Protein AF-A0A3M6UFE5-F1 (afdb_monomer_lite)

Structure (mmCIF, N/CA/C/O backbone):
data_AF-A0A3M6UFE5-F1
#
_entry.id   AF-A0A3M6UFE5-F1
#
loop_
_atom_site.group_PDB
_atom_site.id
_atom_site.type_symbol
_atom_site.label_atom_id
_atom_site.label_alt_id
_atom_site.label_comp_id
_atom_site.label_asym_id
_atom_site.label_entity_id
_atom_site.label_seq_id
_atom_site.pdbx_PDB_ins_code
_atom_site.Cartn_x
_atom_site.Cartn_y
_atom_site.Cartn_z
_atom_site.occupancy
_atom_site.B_iso_or_equiv
_atom_site.auth_seq_id
_atom_site.auth_comp_id
_atom_site.auth_asym_id
_atom_site.auth_atom_id
_atom_site.pdbx_PDB_model_num
ATOM 1 N N . MET A 1 1 ? -16.308 26.894 19.617 1.00 29.33 1 MET A N 1
ATOM 2 C CA . MET A 1 1 ? -16.336 26.786 18.143 1.00 29.33 1 MET A CA 1
ATOM 3 C C . MET A 1 1 ? -14.990 26.238 17.694 1.00 29.33 1 MET A C 1
ATOM 5 O O . MET A 1 1 ? -14.030 26.993 17.640 1.00 29.33 1 MET A O 1
ATOM 9 N N . ALA A 1 2 ? -14.879 24.921 17.517 1.00 31.50 2 ALA A N 1
ATOM 10 C CA . ALA A 1 2 ? -13.627 24.284 17.111 1.00 31.50 2 ALA A CA 1
ATOM 11 C C . ALA A 1 2 ? -13.490 24.362 15.585 1.00 31.50 2 ALA A C 1
ATOM 13 O O . ALA A 1 2 ? -14.438 24.054 14.865 1.00 31.50 2 ALA A O 1
ATOM 14 N N . LEU A 1 3 ? -12.331 24.819 15.106 1.00 33.12 3 LEU A N 1
ATOM 15 C CA . LEU A 1 3 ? -12.013 24.909 13.685 1.00 33.12 3 LEU A CA 1
ATOM 16 C C . LEU A 1 3 ? -12.130 23.524 13.022 1.00 33.12 3 LEU A C 1
ATOM 18 O O . LEU A 1 3 ? -11.252 22.681 13.194 1.00 33.12 3 LEU A O 1
ATOM 22 N N . HIS A 1 4 ? -13.161 23.323 12.198 1.00 36.44 4 HIS A N 1
ATOM 23 C CA . HIS A 1 4 ? -13.148 22.323 11.129 1.00 36.44 4 HIS A CA 1
ATOM 24 C C . HIS A 1 4 ? -12.121 22.766 10.080 1.00 36.44 4 HIS A C 1
ATOM 26 O O . HIS A 1 4 ? -12.444 23.420 9.088 1.00 36.44 4 HIS A O 1
ATOM 32 N N . ARG A 1 5 ? -10.843 22.467 10.318 1.00 41.50 5 ARG A N 1
ATOM 33 C CA . ARG A 1 5 ? -9.822 22.588 9.280 1.00 41.50 5 ARG A CA 1
ATOM 34 C C . ARG A 1 5 ? -10.001 21.381 8.365 1.00 41.50 5 ARG A C 1
ATOM 36 O O . ARG A 1 5 ? -9.612 20.278 8.736 1.00 41.50 5 ARG A O 1
ATOM 43 N N . LYS A 1 6 ? -10.625 21.582 7.198 1.00 44.38 6 LYS A N 1
ATOM 44 C CA . LYS A 1 6 ? -10.612 20.580 6.125 1.00 44.38 6 LYS A CA 1
ATOM 45 C C . LYS A 1 6 ? -9.158 20.184 5.882 1.00 44.38 6 LYS A C 1
ATOM 47 O O . LYS A 1 6 ? -8.329 21.040 5.573 1.00 44.38 6 LYS A O 1
ATOM 52 N N . LEU A 1 7 ? -8.843 18.908 6.078 1.00 50.19 7 LEU A N 1
ATOM 53 C CA . LEU A 1 7 ? -7.559 18.351 5.680 1.00 50.19 7 LEU A CA 1
ATOM 54 C C . LEU A 1 7 ? -7.569 18.350 4.144 1.00 50.19 7 LEU A C 1
ATOM 56 O O . LEU A 1 7 ? -8.340 17.616 3.539 1.00 50.19 7 LEU A O 1
ATOM 60 N N . SER A 1 8 ? -6.786 19.213 3.501 1.00 43.03 8 SER A N 1
ATOM 61 C CA . SER A 1 8 ? -6.679 19.270 2.036 1.00 43.03 8 SER A CA 1
ATOM 62 C C . SER A 1 8 ? -5.212 19.230 1.619 1.00 43.03 8 SER A C 1
ATOM 64 O O . SER A 1 8 ? -4.418 20.017 2.132 1.00 43.03 8 SER A O 1
ATOM 66 N N . GLY A 1 9 ? -4.859 18.329 0.700 1.00 59.47 9 GLY A N 1
ATOM 67 C CA . GLY A 1 9 ? -3.501 18.159 0.171 1.00 59.47 9 GLY A CA 1
ATOM 68 C C . GLY A 1 9 ? -3.245 16.739 -0.347 1.00 59.47 9 GLY A C 1
ATOM 69 O O . GLY A 1 9 ? -4.060 15.848 -0.111 1.00 59.47 9 GLY A O 1
ATOM 70 N N . SER A 1 10 ? -2.096 16.531 -1.008 1.00 69.50 10 SER A N 1
ATOM 71 C CA . SER A 1 10 ? -1.682 15.233 -1.584 1.00 69.50 10 SER A CA 1
ATOM 72 C C . SER A 1 10 ? -1.840 14.050 -0.610 1.00 69.50 10 SER A C 1
ATOM 74 O O . SER A 1 10 ? -2.534 13.096 -0.962 1.00 69.50 10 SER A O 1
ATOM 76 N N . PRO A 1 11 ? -1.366 14.120 0.656 1.00 79.19 11 PRO A N 1
ATOM 77 C CA . PRO A 1 11 ? -1.452 12.971 1.563 1.00 79.19 11 PRO A CA 1
ATOM 78 C C . PRO A 1 11 ? -2.891 12.567 1.910 1.00 79.19 11 PRO A C 1
ATOM 80 O O . PRO A 1 11 ? -3.183 11.396 2.131 1.00 79.19 11 PRO A O 1
ATOM 83 N N . VAL A 1 12 ? -3.816 13.531 1.951 1.00 85.19 12 VAL A N 1
ATOM 84 C CA . VAL A 1 12 ? -5.228 13.271 2.270 1.00 85.19 12 VAL A CA 1
ATOM 85 C C . VAL A 1 12 ? -5.889 12.487 1.141 1.00 85.19 12 VAL A C 1
ATOM 87 O O . VAL A 1 12 ? -6.659 11.567 1.407 1.00 85.19 12 VAL A O 1
ATOM 90 N N . GLU A 1 13 ? -5.585 12.823 -0.114 1.00 87.19 13 GLU A N 1
ATOM 91 C CA . GLU A 1 13 ? -6.095 12.083 -1.271 1.00 87.19 13 GLU A CA 1
ATOM 92 C C . GLU A 1 13 ? -5.551 10.654 -1.307 1.00 87.19 13 GLU A C 1
ATOM 94 O O . GLU A 1 13 ? -6.325 9.724 -1.534 1.00 87.19 13 GLU A O 1
ATOM 99 N N . VAL A 1 14 ? -4.268 10.470 -0.978 1.00 90.12 14 VAL A N 1
ATOM 100 C CA . VAL A 1 14 ? -3.640 9.146 -0.856 1.00 90.12 14 VAL A CA 1
ATOM 101 C C . VAL A 1 14 ? -4.346 8.305 0.209 1.00 90.12 14 VAL A C 1
ATOM 103 O O . VAL A 1 14 ? -4.776 7.185 -0.074 1.00 90.12 14 VAL A O 1
ATOM 106 N N . TYR A 1 15 ? -4.550 8.845 1.416 1.00 91.88 15 TYR A N 1
ATOM 107 C CA . TYR A 1 15 ? -5.259 8.127 2.478 1.00 91.88 15 TYR A CA 1
ATOM 108 C C . TYR A 1 15 ? -6.712 7.823 2.108 1.00 91.88 15 TYR A C 1
ATOM 110 O O . TYR A 1 15 ? -7.182 6.717 2.365 1.00 91.88 15 TYR A O 1
ATOM 118 N N . LYS A 1 16 ? -7.428 8.753 1.463 1.00 93.25 16 LYS A N 1
ATOM 119 C CA . LYS A 1 16 ? -8.794 8.496 0.978 1.00 93.25 16 LYS A CA 1
ATOM 120 C C . LYS A 1 16 ? -8.827 7.382 -0.062 1.00 93.25 16 LYS A C 1
ATOM 122 O O . LYS A 1 16 ? -9.705 6.523 0.006 1.00 93.25 16 LYS A O 1
ATOM 127 N N . ALA A 1 17 ? -7.907 7.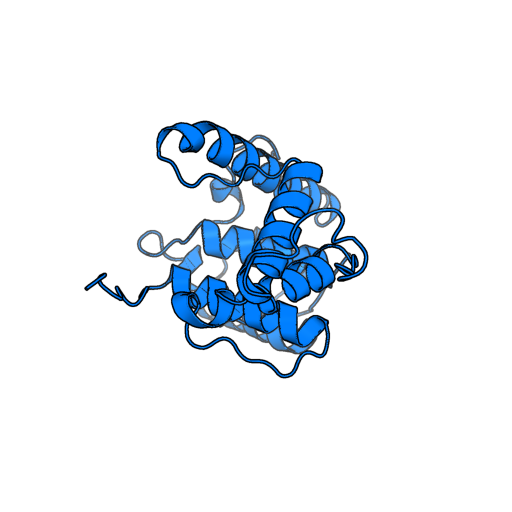394 -1.024 1.00 93.19 17 ALA A N 1
ATOM 128 C CA . ALA A 1 17 ? -7.812 6.357 -2.047 1.00 93.19 17 ALA A CA 1
ATOM 129 C C . ALA A 1 17 ? -7.527 4.988 -1.415 1.00 93.19 17 ALA A C 1
ATOM 131 O O . ALA A 1 17 ? -8.220 4.017 -1.715 1.00 93.19 17 ALA A O 1
ATOM 132 N N . TRP A 1 18 ? -6.587 4.935 -0.470 1.00 94.88 18 TRP A N 1
ATOM 133 C CA . TRP A 1 18 ? -6.257 3.723 0.275 1.00 94.88 18 TRP A CA 1
ATOM 134 C C . TRP A 1 18 ? -7.430 3.187 1.107 1.00 94.88 18 TRP A C 1
ATOM 136 O O . TRP A 1 18 ? -7.758 2.003 1.012 1.00 94.88 18 TRP A O 1
ATOM 146 N N . VAL A 1 19 ? -8.101 4.041 1.889 1.00 95.00 19 VAL A N 1
ATOM 147 C CA . VAL A 1 19 ? -9.254 3.631 2.707 1.00 95.00 19 VAL A CA 1
ATOM 148 C C . VAL A 1 19 ? -10.375 3.088 1.825 1.00 95.00 19 VAL A C 1
ATOM 150 O O . VAL A 1 19 ? -10.895 2.010 2.101 1.00 95.00 19 VAL A O 1
ATOM 153 N N . ASN A 1 20 ? -10.705 3.780 0.732 1.00 95.06 20 ASN A N 1
ATOM 154 C CA . ASN A 1 20 ? -11.736 3.323 -0.200 1.00 95.06 20 ASN A CA 1
ATOM 155 C C . ASN A 1 20 ? -11.361 1.999 -0.888 1.00 95.06 20 ASN A C 1
ATOM 157 O O . ASN A 1 20 ? -12.224 1.142 -1.047 1.00 95.06 20 ASN A O 1
ATOM 161 N N . CYS A 1 21 ? -10.084 1.792 -1.228 1.00 93.06 21 CYS A N 1
ATOM 162 C CA . CYS A 1 21 ? -9.594 0.500 -1.719 1.00 93.06 21 CYS A CA 1
ATOM 163 C C . CYS A 1 21 ? -9.821 -0.617 -0.688 1.00 93.06 21 CYS A C 1
ATOM 165 O O . CYS A 1 21 ? -10.308 -1.690 -1.029 1.00 93.06 21 CYS A O 1
ATOM 167 N N . CYS A 1 22 ? -9.535 -0.359 0.590 1.00 93.12 22 CYS A N 1
ATOM 168 C CA . CYS A 1 22 ? -9.726 -1.349 1.651 1.00 93.12 22 CYS A CA 1
ATOM 169 C C . CYS A 1 22 ? -11.201 -1.672 1.922 1.00 93.12 22 CYS A C 1
ATOM 171 O O . CYS A 1 22 ? -11.505 -2.814 2.261 1.00 93.12 22 CYS A O 1
ATOM 173 N N . LEU A 1 23 ? -12.096 -0.686 1.793 1.00 93.19 23 LEU A N 1
ATOM 174 C CA . LEU A 1 23 ? -13.544 -0.881 1.914 1.00 93.19 23 LEU A CA 1
ATOM 175 C C . LEU A 1 23 ? -14.091 -1.734 0.765 1.00 93.19 23 LEU A C 1
ATOM 177 O O . LEU A 1 23 ? -14.847 -2.672 1.016 1.00 93.19 23 LEU A O 1
ATOM 181 N N . ALA A 1 24 ? -13.636 -1.477 -0.465 1.00 91.38 24 ALA A N 1
ATOM 182 C CA . ALA A 1 24 ? -13.986 -2.297 -1.621 1.00 91.38 24 ALA A CA 1
ATOM 183 C C . ALA A 1 24 ? -13.563 -3.766 -1.430 1.00 91.38 24 ALA A C 1
ATOM 185 O O . ALA A 1 24 ? -14.351 -4.665 -1.713 1.00 91.38 24 ALA A O 1
ATOM 186 N N . ASP A 1 25 ? -12.374 -4.014 -0.863 1.00 88.00 25 ASP A N 1
ATOM 187 C CA . ASP A 1 25 ? -11.862 -5.371 -0.601 1.00 88.00 25 ASP A CA 1
ATOM 188 C C . ASP A 1 25 ? -12.750 -6.187 0.356 1.00 88.00 25 ASP A C 1
ATOM 190 O O . ASP A 1 25 ? -12.812 -7.410 0.252 1.00 88.00 25 ASP A O 1
ATOM 194 N N . VAL A 1 26 ? -13.450 -5.531 1.288 1.00 88.88 26 VAL A N 1
ATOM 195 C CA . VAL A 1 26 ? -14.378 -6.197 2.223 1.00 88.88 26 VAL A CA 1
ATOM 196 C C . VAL A 1 26 ? -15.837 -6.147 1.757 1.00 88.88 26 VAL A C 1
ATOM 198 O O . VAL A 1 26 ? -16.729 -6.533 2.514 1.00 88.88 26 VAL A O 1
ATOM 201 N N . GLY A 1 27 ? -16.089 -5.688 0.525 1.00 86.88 27 GLY A N 1
ATOM 202 C CA . GLY A 1 27 ? -17.429 -5.561 -0.051 1.00 86.88 27 GLY A CA 1
ATOM 203 C C . GLY A 1 27 ? -18.289 -4.481 0.612 1.00 86.88 27 GLY A C 1
ATOM 204 O O . GLY A 1 27 ? -19.517 -4.559 0.567 1.00 86.88 27 GLY A O 1
ATOM 205 N N . ASP A 1 28 ? -17.669 -3.496 1.264 1.00 88.06 28 ASP A N 1
ATOM 206 C CA . ASP A 1 28 ? -18.381 -2.389 1.893 1.00 88.06 28 ASP A CA 1
ATOM 207 C C . ASP A 1 28 ? -18.645 -1.278 0.869 1.00 88.06 28 ASP A C 1
ATOM 209 O O . ASP A 1 28 ? -17.723 -0.718 0.278 1.00 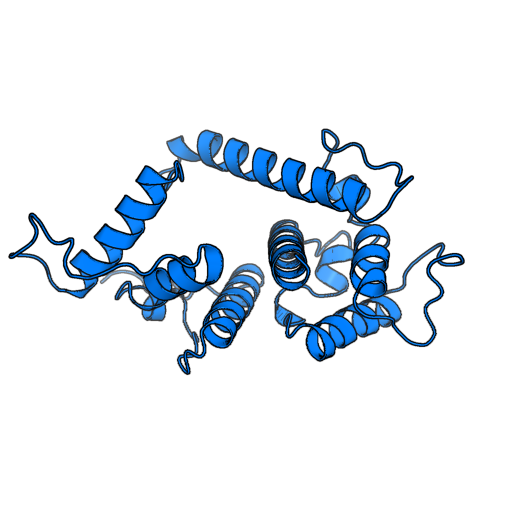88.06 28 ASP A O 1
ATOM 213 N N . ASN A 1 29 ? -19.920 -0.941 0.671 1.00 88.31 29 ASN A N 1
ATOM 214 C CA . ASN A 1 29 ? -20.352 0.063 -0.306 1.00 88.31 29 ASN A CA 1
ATOM 215 C C . ASN A 1 29 ? -20.161 1.510 0.173 1.00 88.31 29 ASN A C 1
ATOM 217 O O . ASN A 1 29 ? -20.508 2.453 -0.545 1.00 88.31 29 ASN A O 1
ATOM 221 N N . ARG A 1 30 ? -19.662 1.719 1.397 1.00 90.56 30 ARG A N 1
ATOM 222 C CA . ARG A 1 30 ? -19.348 3.058 1.891 1.00 90.56 30 ARG A CA 1
ATOM 223 C C . ARG A 1 30 ? -18.178 3.650 1.129 1.00 90.56 30 ARG A C 1
ATOM 225 O O . ARG A 1 30 ? -17.215 2.977 0.778 1.00 90.56 30 ARG A O 1
ATOM 232 N N . ARG A 1 31 ? -18.252 4.962 0.935 1.00 91.00 31 ARG A N 1
ATOM 233 C CA . ARG A 1 31 ? -17.201 5.740 0.296 1.00 91.00 31 ARG A CA 1
ATOM 234 C C . ARG A 1 31 ? -16.828 6.905 1.187 1.00 91.00 31 ARG A C 1
ATOM 236 O O . ARG A 1 31 ? -17.669 7.744 1.490 1.00 91.00 31 ARG A O 1
ATOM 243 N N . VAL A 1 32 ? -15.556 6.965 1.551 1.00 92.81 32 VAL A N 1
ATOM 244 C CA . VAL A 1 32 ? -14.982 8.091 2.276 1.00 92.81 32 VAL A CA 1
ATOM 245 C C . VAL A 1 32 ? -14.782 9.253 1.320 1.00 92.81 32 VAL A C 1
ATOM 247 O O . VAL A 1 32 ? -14.119 9.123 0.282 1.00 92.81 32 VAL A O 1
ATOM 250 N N . THR A 1 33 ? -15.338 10.396 1.698 1.00 91.00 33 THR A N 1
ATOM 251 C CA . THR A 1 33 ? -15.196 11.675 1.000 1.00 91.00 33 THR A CA 1
ATOM 252 C C . THR A 1 33 ? -14.486 12.712 1.867 1.00 91.00 33 THR A C 1
ATOM 254 O O . THR A 1 33 ? -13.685 13.486 1.334 1.00 91.00 33 THR A O 1
ATOM 257 N N . ASP A 1 34 ? -14.680 12.658 3.188 1.00 90.56 34 ASP A N 1
ATOM 258 C CA . ASP A 1 34 ? -14.003 13.489 4.180 1.00 90.56 34 ASP A CA 1
ATOM 259 C C . ASP A 1 34 ? -13.501 12.618 5.341 1.00 90.56 34 ASP A C 1
ATOM 261 O O . ASP A 1 34 ? -14.263 12.201 6.209 1.00 90.56 34 ASP A O 1
ATOM 265 N N . LEU A 1 35 ? -12.187 12.367 5.384 1.00 88.81 35 LEU A N 1
ATOM 266 C CA . LEU A 1 35 ? -11.563 11.559 6.440 1.00 88.81 35 LEU A CA 1
ATOM 267 C C . LEU A 1 35 ? -11.839 12.102 7.848 1.00 88.81 35 LEU A C 1
ATOM 269 O O . LEU A 1 35 ? -11.908 11.317 8.792 1.00 88.81 35 LEU A O 1
ATOM 273 N N . ALA A 1 36 ? -11.964 13.423 8.008 1.00 87.25 36 ALA A N 1
ATOM 274 C CA . ALA A 1 36 ? -12.147 14.024 9.323 1.00 87.25 36 ALA A CA 1
ATOM 275 C C . ALA A 1 36 ? -13.544 13.752 9.888 1.00 87.25 36 ALA A C 1
ATOM 277 O O . ALA A 1 36 ? -13.691 13.690 11.107 1.00 87.25 36 ALA A O 1
ATOM 278 N N . ASP A 1 37 ? -14.546 13.587 9.026 1.00 89.56 37 ASP A N 1
ATOM 279 C CA . ASP A 1 37 ? -15.926 13.340 9.433 1.00 89.56 37 ASP A CA 1
ATOM 280 C C . ASP A 1 37 ? -16.283 11.851 9.365 1.00 89.56 37 ASP A C 1
ATOM 282 O O . ASP A 1 37 ? -16.804 11.308 10.341 1.00 89.56 37 ASP A O 1
ATOM 286 N N . ASP A 1 38 ? -15.908 11.167 8.284 1.00 92.19 38 ASP A N 1
ATOM 287 C CA . ASP A 1 38 ? -16.322 9.788 7.997 1.00 92.19 38 ASP A CA 1
ATOM 288 C C . ASP A 1 38 ? -15.696 8.748 8.952 1.00 92.19 38 ASP A C 1
ATOM 290 O O . ASP A 1 38 ? -16.205 7.638 9.087 1.00 92.19 38 ASP A O 1
ATOM 294 N N . LEU A 1 39 ? -14.594 9.081 9.639 1.00 90.88 39 LEU A N 1
ATOM 295 C CA . LEU A 1 39 ? -13.920 8.176 10.584 1.00 90.88 39 LEU A CA 1
ATOM 296 C C . LEU A 1 39 ? -14.412 8.308 12.037 1.00 90.88 39 LEU A C 1
ATOM 298 O O . LEU A 1 39 ? -14.059 7.474 12.875 1.00 90.88 39 LEU A O 1
ATOM 302 N N . LYS A 1 40 ? -15.200 9.343 12.363 1.00 89.25 40 LYS A N 1
ATOM 303 C CA . LYS A 1 40 ? -15.534 9.709 13.756 1.00 89.25 40 LYS A CA 1
ATOM 304 C C . LYS A 1 40 ? -16.357 8.665 14.500 1.00 89.25 40 LYS A C 1
ATOM 306 O O . LYS A 1 40 ? -16.262 8.578 15.722 1.00 89.25 40 LYS A O 1
ATOM 311 N N . ASP A 1 41 ? -17.181 7.905 13.788 1.00 86.12 41 ASP A N 1
ATOM 312 C CA . ASP A 1 41 ? -18.036 6.880 14.390 1.00 86.12 41 ASP A CA 1
ATOM 313 C C . ASP A 1 41 ? -17.304 5.552 14.659 1.00 86.12 41 ASP A C 1
ATOM 315 O O . ASP A 1 41 ? -17.853 4.666 15.313 1.00 86.12 41 ASP A O 1
ATOM 319 N N . GLY A 1 42 ? -16.060 5.420 14.180 1.00 89.06 42 GLY A N 1
ATOM 320 C CA . GLY A 1 42 ? -15.218 4.236 14.337 1.00 89.06 42 GLY A CA 1
ATOM 321 C C . GLY A 1 42 ? -15.608 3.043 13.464 1.00 89.06 42 GLY A C 1
ATOM 322 O O . GLY A 1 42 ? -14.902 2.030 13.467 1.00 89.06 42 GLY A O 1
ATOM 323 N N . VAL A 1 43 ? -16.688 3.128 12.684 1.00 90.94 43 VAL A N 1
ATOM 324 C CA . VAL A 1 43 ? -17.170 1.984 11.907 1.00 90.94 43 VAL A CA 1
ATOM 325 C C . VAL A 1 43 ? -16.242 1.724 10.723 1.00 90.94 43 VAL A C 1
ATOM 327 O O . VAL A 1 43 ? -15.872 0.576 10.486 1.00 90.94 43 VAL A O 1
ATOM 330 N N . ILE A 1 44 ? -15.806 2.771 10.017 1.00 93.75 44 ILE A N 1
ATOM 331 C CA . ILE A 1 44 ? -14.827 2.632 8.926 1.00 93.75 44 ILE A CA 1
ATOM 332 C C . ILE A 1 44 ? -13.494 2.106 9.464 1.00 93.75 44 ILE A C 1
ATOM 334 O O . ILE A 1 44 ? -12.927 1.184 8.888 1.00 93.75 44 ILE A O 1
ATOM 338 N N . LEU A 1 45 ? -13.029 2.607 10.613 1.00 92.88 45 LEU A N 1
ATOM 339 C CA . LEU A 1 45 ? -11.806 2.110 11.255 1.00 92.88 45 LEU A CA 1
ATOM 340 C C . LEU A 1 45 ? -11.893 0.612 11.594 1.00 92.88 45 LEU A C 1
ATOM 342 O O . LEU A 1 45 ? -10.929 -0.128 11.401 1.00 92.88 45 LEU A O 1
ATOM 346 N N . SER A 1 46 ? -13.062 0.145 12.035 1.00 91.75 46 SER A N 1
ATOM 347 C CA . SER A 1 46 ? -13.298 -1.280 12.292 1.00 91.75 46 SER A CA 1
ATOM 348 C C . SER A 1 46 ? -13.237 -2.114 11.009 1.00 91.75 46 SER A C 1
ATOM 350 O O . SER A 1 46 ? -12.643 -3.193 11.003 1.00 91.75 46 SER A O 1
ATOM 352 N N . GLN A 1 47 ? -13.784 -1.601 9.901 1.00 92.44 47 GLN A N 1
ATOM 353 C CA . GLN A 1 47 ? -13.667 -2.258 8.595 1.00 92.44 47 GLN A CA 1
ATOM 354 C C . GLN A 1 47 ? -12.229 -2.279 8.079 1.00 92.44 47 GLN A C 1
ATOM 356 O O . GLN A 1 47 ? -11.816 -3.265 7.476 1.00 92.44 47 GLN A O 1
ATOM 361 N N . LEU A 1 48 ? -11.430 -1.247 8.360 1.00 92.94 48 LEU A N 1
ATOM 362 C CA . LEU A 1 48 ? -10.005 -1.251 8.031 1.00 92.94 48 LEU A CA 1
ATOM 363 C C . LEU A 1 48 ? -9.249 -2.339 8.802 1.00 92.94 48 LEU A C 1
ATOM 365 O O . LEU A 1 48 ? -8.423 -3.029 8.208 1.00 92.94 4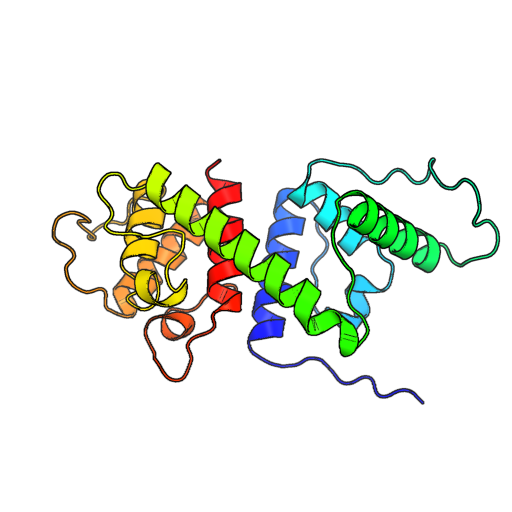8 LEU A O 1
ATOM 369 N N . ILE A 1 49 ? -9.556 -2.559 10.085 1.00 92.31 49 ILE A N 1
ATOM 370 C CA . ILE A 1 49 ? -8.981 -3.679 10.850 1.00 92.31 49 ILE A CA 1
ATOM 371 C C . ILE A 1 49 ? -9.362 -5.018 10.214 1.00 92.31 49 ILE A C 1
ATOM 373 O O . ILE A 1 49 ? -8.480 -5.849 9.983 1.00 92.31 49 ILE A O 1
ATOM 377 N N . LYS A 1 50 ? -10.636 -5.207 9.856 1.00 90.69 50 LYS A N 1
ATOM 378 C CA . LYS A 1 50 ? -11.095 -6.413 9.154 1.00 90.69 50 LYS A CA 1
ATOM 379 C C . LYS A 1 50 ? -10.362 -6.605 7.822 1.00 90.69 50 LYS A C 1
ATOM 381 O O . LYS A 1 50 ? -9.815 -7.674 7.581 1.00 90.69 50 LYS A O 1
ATOM 386 N N . SER A 1 51 ? -10.279 -5.563 6.998 1.00 89.94 51 SER A N 1
ATOM 387 C CA . SER A 1 51 ? -9.618 -5.578 5.682 1.00 89.94 51 SER A CA 1
ATOM 388 C C . SER A 1 51 ? -8.112 -5.859 5.762 1.00 89.94 51 SER A C 1
ATOM 390 O O . SER A 1 51 ? -7.532 -6.459 4.860 1.00 89.94 51 SER A O 1
ATOM 392 N N . THR A 1 52 ? -7.443 -5.417 6.829 1.00 88.94 52 THR A N 1
ATOM 393 C CA . THR A 1 52 ? -5.977 -5.535 6.962 1.00 88.94 52 THR A CA 1
ATOM 394 C C . THR A 1 52 ? -5.524 -6.738 7.779 1.00 88.94 52 THR A C 1
ATOM 396 O O . THR A 1 52 ? -4.378 -7.156 7.644 1.00 88.94 52 THR A O 1
ATOM 399 N N . THR A 1 53 ? -6.391 -7.305 8.621 1.00 88.62 53 THR A N 1
ATOM 400 C CA . THR A 1 53 ? -6.014 -8.397 9.536 1.00 88.62 53 THR A CA 1
ATOM 401 C C . THR A 1 53 ? -6.928 -9.617 9.466 1.00 88.62 53 THR A C 1
ATOM 403 O O . THR A 1 53 ? -6.632 -10.626 10.099 1.00 88.62 53 THR A O 1
ATOM 406 N N . GLY A 1 54 ? -8.054 -9.532 8.752 1.00 88.06 54 GLY A N 1
ATOM 407 C CA . GLY A 1 54 ? -9.112 -10.546 8.766 1.00 88.06 54 GLY A CA 1
ATOM 408 C C . GLY A 1 54 ? -9.908 -10.605 10.077 1.00 88.06 54 GLY A C 1
ATOM 409 O O . GLY A 1 54 ? -10.823 -11.414 10.19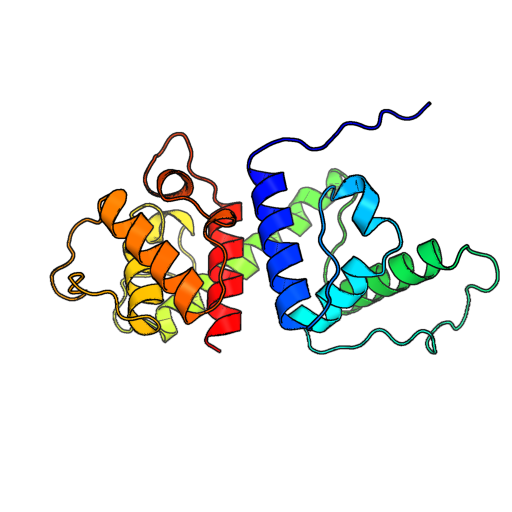3 1.00 88.06 54 GLY A O 1
ATOM 410 N N . TYR A 1 55 ? -9.579 -9.773 11.073 1.00 89.12 55 TYR A N 1
ATOM 411 C CA . TYR A 1 55 ? -10.216 -9.800 12.387 1.00 89.12 55 TYR A CA 1
ATOM 412 C C . TYR A 1 55 ? -11.478 -8.934 12.430 1.00 89.12 55 TYR A C 1
ATOM 414 O O . TYR A 1 55 ? -11.432 -7.738 12.142 1.00 89.12 55 TYR A O 1
ATOM 422 N N . GLU A 1 56 ? -12.601 -9.518 12.849 1.00 87.75 56 GLU A N 1
ATOM 423 C CA . GLU A 1 56 ? -13.846 -8.785 13.074 1.00 87.75 56 GLU A CA 1
ATOM 424 C C . GLU A 1 56 ? -13.963 -8.322 14.529 1.00 87.75 56 GLU A C 1
ATOM 426 O O . GLU A 1 56 ? -14.094 -9.127 15.456 1.00 87.75 56 GLU A O 1
ATOM 431 N N . LEU A 1 57 ? -13.968 -7.003 14.732 1.00 84.12 57 LEU A N 1
ATOM 432 C CA . LEU A 1 57 ? -14.255 -6.409 16.035 1.00 84.12 57 LEU A CA 1
ATOM 433 C C . LEU A 1 57 ? -15.731 -6.633 16.386 1.00 84.12 57 LEU A C 1
ATOM 435 O O . LEU A 1 57 ? -16.625 -5.955 15.884 1.00 84.12 57 LEU A O 1
ATOM 439 N N . SER A 1 58 ? -15.990 -7.609 17.252 1.00 71.12 58 SER A N 1
ATOM 440 C CA . SER A 1 58 ? -17.338 -7.936 17.714 1.00 71.12 58 SER A CA 1
ATOM 441 C C . SER A 1 58 ? -17.757 -7.019 18.867 1.00 71.12 58 SER A C 1
ATOM 443 O O . SER A 1 58 ? -17.049 -6.907 19.867 1.00 71.12 58 SER A O 1
ATOM 445 N N . GLN A 1 59 ? -18.961 -6.437 18.793 1.00 57.12 59 GLN A N 1
ATOM 446 C CA . GLN A 1 59 ? -19.537 -5.613 19.873 1.00 57.12 59 GLN A CA 1
ATOM 447 C C . GLN A 1 59 ? -19.714 -6.382 21.204 1.00 57.12 59 GLN A C 1
ATOM 449 O O . GLN A 1 59 ? -19.840 -5.770 22.259 1.00 57.12 59 GLN A O 1
ATOM 454 N N . GLY A 1 60 ? -19.657 -7.720 21.188 1.00 50.88 60 GLY A N 1
ATOM 455 C CA . GLY A 1 60 ? -19.764 -8.574 22.379 1.00 50.88 60 GLY A CA 1
ATOM 456 C C . GLY A 1 60 ? -18.583 -8.511 23.361 1.00 50.88 60 GLY A C 1
ATOM 457 O O . GLY A 1 60 ? -18.686 -9.071 24.447 1.00 50.88 60 GLY A O 1
ATOM 458 N N . GLN A 1 61 ? -17.479 -7.829 23.027 1.00 51.75 61 GLN A N 1
ATOM 459 C CA . GLN A 1 61 ? -16.340 -7.610 23.938 1.00 51.75 61 GLN A CA 1
ATOM 460 C C . GLN A 1 61 ? -16.479 -6.347 24.813 1.00 51.75 61 GLN A C 1
ATOM 462 O O . GLN A 1 61 ? -15.548 -5.974 25.527 1.00 51.75 61 GLN A O 1
ATOM 467 N N . GLN A 1 62 ? -17.644 -5.689 24.799 1.00 52.16 62 GLN A N 1
ATOM 468 C CA . GLN A 1 62 ? -17.968 -4.544 25.656 1.00 52.16 62 GLN A CA 1
ATOM 469 C C . GLN A 1 62 ? -18.105 -4.958 27.130 1.00 52.16 62 GLN A C 1
ATOM 471 O O . GLN A 1 62 ? -19.210 -5.105 27.648 1.00 52.16 62 GLN A O 1
ATOM 476 N N . ILE A 1 63 ? -16.989 -5.142 27.837 1.00 49.81 63 ILE A N 1
ATOM 477 C CA . ILE A 1 63 ? -17.051 -5.533 29.251 1.00 49.81 63 ILE A CA 1
ATOM 478 C C . ILE A 1 63 ? -17.305 -4.323 30.176 1.00 49.81 63 ILE A C 1
ATOM 480 O O . ILE A 1 63 ? -17.838 -4.535 31.259 1.00 49.81 63 ILE A O 1
ATOM 484 N N . GLN A 1 64 ? -17.028 -3.056 29.804 1.00 48.81 64 GLN A N 1
ATOM 485 C CA . GLN A 1 64 ? -17.104 -1.944 30.789 1.00 48.81 64 GLN A CA 1
ATOM 486 C C . GLN A 1 64 ? -17.497 -0.531 30.293 1.00 48.81 64 GLN A C 1
ATOM 488 O O . GLN A 1 64 ? -17.104 0.451 30.912 1.00 48.81 64 GLN A O 1
ATOM 493 N N . ALA A 1 65 ? -18.295 -0.359 29.233 1.00 48.19 65 ALA A N 1
ATOM 494 C CA . ALA A 1 65 ? -18.638 0.996 28.758 1.00 48.19 65 ALA A CA 1
ATOM 495 C C . ALA A 1 65 ? -20.139 1.207 28.510 1.00 48.19 65 ALA A C 1
ATOM 497 O O . ALA A 1 65 ? -20.539 1.557 27.410 1.00 48.19 65 ALA A O 1
ATOM 498 N N . ARG A 1 66 ? -20.998 1.014 29.519 1.00 54.34 66 ARG A N 1
ATOM 499 C CA . ARG A 1 66 ? -22.450 1.266 29.376 1.00 54.34 66 ARG A CA 1
ATOM 500 C C . ARG A 1 66 ? -22.844 2.753 29.294 1.00 54.34 66 ARG A C 1
ATOM 502 O O . ARG A 1 66 ? -23.993 3.033 28.979 1.00 54.34 66 ARG A O 1
ATOM 509 N N . GLU A 1 67 ? -21.926 3.693 29.535 1.00 60.03 67 GLU A N 1
ATOM 510 C CA . GLU A 1 67 ? -22.253 5.128 29.678 1.00 60.03 67 GLU A CA 1
ATOM 511 C C . GLU A 1 67 ? -21.799 6.029 28.510 1.00 60.03 67 GLU A C 1
ATOM 513 O O . GLU A 1 67 ? -22.146 7.207 28.473 1.00 60.03 67 GLU A O 1
ATOM 518 N N . LEU A 1 68 ? -21.052 5.506 27.530 1.00 63.88 68 LEU A N 1
ATOM 519 C CA . LEU A 1 68 ? -20.568 6.291 26.382 1.00 63.88 68 LEU A CA 1
ATOM 520 C C . LEU A 1 68 ? -21.466 6.127 25.142 1.00 63.88 68 LEU A C 1
ATOM 522 O O . LEU A 1 68 ? -22.025 5.048 24.949 1.00 63.88 68 LEU A O 1
ATOM 526 N N . PRO A 1 69 ? -21.549 7.133 24.246 1.00 74.69 69 PRO A N 1
ATOM 527 C CA . PRO A 1 69 ? -22.145 6.961 22.921 1.00 74.69 69 PRO A CA 1
ATOM 528 C C . PRO A 1 69 ? -21.500 5.793 22.159 1.00 74.69 69 PRO A C 1
ATOM 530 O O . PRO A 1 69 ? -20.285 5.598 22.227 1.00 74.69 69 PRO A O 1
ATOM 533 N N . GLN A 1 70 ? -22.294 5.039 21.394 1.00 75.12 70 GLN A N 1
ATOM 534 C CA . GLN A 1 70 ? -21.834 3.852 20.654 1.00 75.12 70 GLN A CA 1
ATOM 535 C C . GLN A 1 70 ? -20.653 4.142 19.704 1.00 75.12 70 GLN A C 1
ATOM 537 O O . GLN A 1 70 ? -19.773 3.296 19.528 1.00 75.12 70 GLN A O 1
ATOM 542 N N . SER A 1 71 ? -20.592 5.351 19.139 1.00 77.31 71 SER A N 1
ATOM 543 C CA . SER A 1 71 ? -19.463 5.825 18.329 1.00 77.31 71 SER A CA 1
ATOM 544 C C . SER A 1 71 ? -18.149 5.836 19.117 1.00 77.31 71 SER A C 1
ATOM 546 O O . SER A 1 71 ? -17.151 5.278 18.670 1.00 77.31 71 SER A O 1
ATOM 548 N N . HIS A 1 72 ? -18.149 6.388 20.334 1.00 80.88 72 HIS A N 1
ATOM 549 C CA . HIS A 1 72 ? -16.964 6.409 21.197 1.00 80.88 72 HIS A CA 1
ATOM 550 C C . HIS A 1 72 ? -16.533 5.002 21.612 1.00 80.88 72 HIS A C 1
ATOM 552 O O . HIS A 1 72 ? -15.341 4.714 21.641 1.00 80.88 72 HIS A O 1
ATOM 558 N N . GLN A 1 73 ? -17.488 4.110 21.886 1.00 81.56 73 GLN A N 1
ATOM 559 C CA . GLN A 1 73 ? -17.180 2.716 22.217 1.00 81.56 73 GLN A CA 1
ATOM 560 C C . GLN A 1 73 ? -16.496 1.998 21.045 1.00 81.56 73 GLN A C 1
ATOM 562 O O . GLN A 1 73 ? -15.519 1.281 21.246 1.00 81.56 73 GLN A O 1
ATOM 567 N N . THR A 1 74 ? -16.977 2.216 19.818 1.00 86.25 74 THR A N 1
ATOM 568 C CA . THR A 1 74 ? -16.415 1.593 18.609 1.00 86.25 74 THR A CA 1
ATOM 569 C C . THR A 1 74 ? -14.996 2.092 18.341 1.00 86.25 74 THR A C 1
ATOM 571 O O . THR A 1 74 ? -14.090 1.288 18.128 1.00 86.25 74 THR A O 1
ATOM 574 N N . VAL A 1 75 ? -14.770 3.407 18.430 1.00 88.75 75 VAL A N 1
ATOM 575 C CA . VAL A 1 75 ? -13.423 3.988 18.312 1.00 88.75 75 VAL A CA 1
ATOM 576 C C . VAL A 1 75 ? -12.492 3.447 19.401 1.00 88.75 75 VAL A C 1
ATOM 578 O O . VAL A 1 75 ? -11.353 3.093 19.106 1.00 88.75 75 VAL A O 1
ATOM 581 N N . GLN A 1 76 ? -12.966 3.320 20.643 1.00 87.00 76 GLN A N 1
ATOM 582 C CA . GLN A 1 76 ? -12.151 2.786 21.733 1.00 87.00 76 GLN A CA 1
ATOM 583 C C . GLN A 1 76 ? -11.743 1.325 21.489 1.00 87.00 76 GLN A C 1
ATOM 585 O O . GLN A 1 76 ? -10.576 0.992 21.670 1.00 87.00 76 GLN A O 1
ATOM 590 N N . LEU A 1 77 ? -12.653 0.477 20.996 1.00 88.81 77 LEU A N 1
ATOM 591 C CA . LEU A 1 77 ? -12.343 -0.915 20.638 1.00 88.81 77 LEU A CA 1
ATOM 592 C C . LEU A 1 77 ? -11.254 -1.011 19.559 1.00 88.81 77 LEU A C 1
ATOM 594 O O . LEU A 1 77 ? -10.345 -1.832 19.670 1.00 88.81 77 LEU A O 1
ATOM 598 N N . VAL A 1 78 ? -11.319 -0.154 18.535 1.00 90.19 78 VAL A N 1
ATOM 599 C CA . VAL A 1 78 ? -10.280 -0.046 17.497 1.00 90.19 78 VAL A CA 1
ATOM 600 C C . VAL A 1 78 ? -8.937 0.332 18.127 1.00 90.19 78 VAL A C 1
ATOM 602 O O . VAL A 1 78 ? -7.929 -0.329 17.876 1.00 90.19 78 VAL A O 1
ATOM 605 N N . ILE A 1 79 ? -8.921 1.377 18.961 1.00 88.81 79 ILE A N 1
ATOM 606 C CA . ILE A 1 79 ? -7.714 1.867 19.640 1.00 88.81 79 ILE A CA 1
ATOM 607 C C . ILE A 1 79 ? -7.094 0.763 20.504 1.00 88.81 79 ILE A C 1
ATOM 609 O O . ILE A 1 79 ? -5.882 0.545 20.455 1.00 88.81 79 ILE A O 1
ATOM 613 N N . ASP A 1 80 ? -7.909 0.054 21.279 1.00 88.62 80 ASP A N 1
ATOM 614 C CA . ASP A 1 80 ? -7.446 -1.004 22.173 1.00 88.62 80 ASP A CA 1
ATOM 615 C C . ASP A 1 80 ? -6.906 -2.200 21.388 1.00 88.62 80 ASP A C 1
ATOM 617 O O . ASP A 1 80 ? -5.833 -2.712 21.715 1.00 88.62 80 ASP A O 1
ATOM 621 N N . TYR A 1 81 ? -7.568 -2.590 20.294 1.00 90.12 81 TYR A N 1
ATOM 622 C CA . TYR A 1 81 ? -7.053 -3.618 19.391 1.00 90.12 81 TYR A CA 1
ATOM 623 C C . TYR A 1 81 ? -5.674 -3.245 18.837 1.00 90.12 81 TYR A C 1
ATOM 625 O O . TYR A 1 81 ? -4.736 -4.042 18.904 1.00 90.12 81 TYR A O 1
ATOM 633 N N . MET A 1 82 ? -5.523 -2.018 18.332 1.00 88.50 82 MET A N 1
ATOM 634 C CA . MET A 1 82 ? -4.252 -1.523 17.798 1.00 88.50 82 MET A CA 1
ATOM 635 C C . MET A 1 82 ? -3.149 -1.548 18.868 1.00 88.50 82 MET A C 1
ATOM 637 O O . MET A 1 82 ? -2.054 -2.044 18.599 1.00 88.50 82 MET A O 1
ATOM 641 N N . LYS A 1 83 ? -3.449 -1.122 20.103 1.00 86.75 83 LYS A N 1
ATOM 642 C CA . LYS A 1 83 ? -2.508 -1.187 21.236 1.00 86.75 83 LYS A CA 1
ATOM 643 C C . LYS A 1 83 ? -2.097 -2.618 21.581 1.00 86.75 83 LYS A C 1
ATOM 645 O O . LYS A 1 83 ? -0.911 -2.870 21.779 1.00 86.75 83 LYS A O 1
ATOM 650 N N . VAL A 1 84 ? -3.039 -3.566 21.610 1.00 87.94 84 VAL A N 1
ATOM 651 C CA . VAL A 1 84 ? -2.752 -4.996 21.851 1.00 87.94 84 VAL A CA 1
ATOM 652 C C . VAL A 1 84 ? -1.843 -5.574 20.763 1.00 87.94 84 VAL A C 1
ATOM 654 O O . VAL A 1 84 ? -1.006 -6.430 21.044 1.00 87.94 84 VAL A O 1
ATOM 657 N N . LYS A 1 85 ? -1.951 -5.080 19.526 1.00 85.75 85 LYS A N 1
ATOM 658 C CA . LYS A 1 85 ? -1.047 -5.426 18.418 1.00 85.75 85 LYS A CA 1
ATOM 659 C C . LYS A 1 85 ? 0.283 -4.662 18.440 1.00 85.75 85 LYS A C 1
ATOM 661 O O . LYS A 1 85 ? 1.067 -4.791 17.505 1.00 85.75 85 LYS A O 1
ATOM 666 N N . GLY A 1 86 ? 0.557 -3.895 19.495 1.00 81.38 86 GLY A N 1
ATOM 667 C CA . GLY A 1 86 ? 1.798 -3.142 19.664 1.00 81.38 86 GLY A CA 1
ATOM 668 C C . GLY A 1 86 ? 1.866 -1.854 18.842 1.00 81.38 86 GLY A C 1
ATOM 669 O O . GLY A 1 86 ? 2.942 -1.272 18.721 1.00 81.38 86 GLY A O 1
ATOM 670 N N . ILE A 1 87 ? 0.745 -1.393 18.278 1.00 82.38 87 ILE A N 1
ATOM 671 C CA . ILE A 1 87 ? 0.690 -0.124 17.552 1.00 82.38 87 ILE A CA 1
ATOM 672 C C . ILE A 1 87 ? 0.559 1.010 18.565 1.00 82.38 87 ILE A C 1
ATOM 674 O O . ILE A 1 87 ? -0.421 1.108 19.308 1.00 82.38 87 ILE A O 1
ATOM 678 N N . VAL A 1 88 ? 1.554 1.892 18.572 1.00 76.94 88 VAL A N 1
ATOM 679 C CA . VAL A 1 88 ? 1.540 3.100 19.395 1.00 76.94 88 VAL A CA 1
ATOM 680 C C . VAL A 1 88 ? 0.703 4.159 18.684 1.00 76.94 88 VAL A C 1
ATOM 682 O O . VAL A 1 88 ? 1.074 4.645 17.617 1.00 76.94 88 VAL A O 1
ATOM 685 N N . ILE A 1 89 ? -0.446 4.504 19.266 1.00 76.56 89 ILE A N 1
ATOM 686 C CA . ILE A 1 89 ? -1.304 5.584 18.770 1.00 76.56 89 ILE A CA 1
ATOM 687 C C . ILE A 1 89 ? -0.797 6.892 19.376 1.00 76.56 89 ILE A C 1
ATOM 689 O O . ILE A 1 89 ? -1.127 7.247 20.506 1.00 76.56 89 ILE A O 1
ATOM 693 N N . CYS A 1 90 ? 0.063 7.561 18.616 1.00 68.69 90 CYS A N 1
ATOM 694 C CA . CYS A 1 90 ? 0.729 8.799 18.989 1.00 68.69 90 CYS A CA 1
ATOM 695 C C . CYS A 1 90 ? -0.193 9.997 18.723 1.00 68.69 90 CYS A C 1
ATOM 697 O O . CYS A 1 90 ? -0.338 10.418 17.576 1.00 68.69 90 CYS A O 1
ATOM 699 N N . CYS A 1 91 ? -0.794 10.572 19.763 1.00 64.81 91 CYS A N 1
ATOM 700 C CA . CYS A 1 91 ? -1.523 11.845 19.643 1.00 64.81 91 CYS A CA 1
ATOM 701 C C . CYS A 1 91 ? -0.686 13.046 20.112 1.00 64.81 91 CYS A C 1
ATOM 703 O O . CYS A 1 91 ? -1.143 14.184 20.000 1.00 64.81 91 CYS A O 1
ATOM 705 N N . GLN A 1 92 ? 0.514 12.802 20.653 1.00 64.12 92 GLN A N 1
ATOM 706 C CA . GLN A 1 92 ? 1.376 13.825 21.240 1.00 64.12 92 GLN A CA 1
ATOM 707 C C . GLN A 1 92 ? 2.753 13.881 20.562 1.00 64.12 92 GLN A C 1
ATOM 709 O O . GLN A 1 92 ? 3.175 12.955 19.865 1.00 64.12 92 GLN A O 1
ATOM 714 N N . VAL A 1 93 ? 3.441 15.013 20.721 1.00 60.44 93 VAL A N 1
ATOM 715 C CA . VAL A 1 93 ? 4.701 15.319 20.019 1.00 60.44 93 VAL A CA 1
ATOM 716 C C . VAL A 1 93 ? 5.845 14.435 20.526 1.00 60.44 93 VAL A C 1
ATOM 718 O O . VAL A 1 93 ? 6.736 14.063 19.759 1.00 60.44 93 VAL A O 1
ATOM 721 N N . GLU A 1 94 ? 5.791 14.051 21.798 1.00 67.25 94 GLU A N 1
ATOM 722 C CA . GLU A 1 94 ? 6.774 13.227 22.501 1.00 67.25 94 GLU A CA 1
ATOM 723 C C . GLU A 1 94 ? 6.859 11.804 21.920 1.00 67.25 94 GLU A C 1
ATOM 725 O O . GLU A 1 94 ? 7.911 11.163 21.971 1.00 67.25 94 GLU A O 1
ATOM 730 N N . ASP A 1 95 ? 5.796 11.335 21.265 1.00 69.75 95 ASP A N 1
ATOM 731 C CA . ASP A 1 95 ? 5.711 9.983 20.714 1.00 69.75 95 ASP A CA 1
ATOM 732 C C . ASP A 1 95 ? 6.302 9.850 19.296 1.00 69.75 95 ASP A C 1
ATOM 734 O O . ASP A 1 95 ? 6.352 8.753 18.722 1.00 69.75 95 ASP A O 1
ATOM 738 N N . ARG A 1 96 ? 6.793 10.949 18.705 1.00 73.56 96 ARG A N 1
ATOM 739 C CA . ARG A 1 96 ? 7.304 10.976 17.322 1.00 73.56 96 ARG A CA 1
ATOM 740 C C . ARG A 1 96 ? 8.460 9.996 17.093 1.00 73.56 96 ARG A C 1
ATOM 742 O O . ARG A 1 96 ? 8.563 9.396 16.024 1.00 73.56 96 ARG A O 1
ATOM 749 N N . ALA A 1 97 ? 9.314 9.792 18.098 1.00 79.38 97 ALA A N 1
ATOM 750 C CA . ALA A 1 97 ? 10.431 8.849 18.013 1.00 79.38 97 ALA A CA 1
ATOM 751 C C . ALA A 1 97 ? 9.967 7.379 17.999 1.00 79.38 97 ALA A C 1
ATOM 753 O O . ALA A 1 97 ? 10.565 6.538 17.325 1.00 79.38 97 ALA A O 1
ATOM 754 N N . ALA A 1 98 ? 8.900 7.044 18.730 1.00 75.56 98 ALA A N 1
ATOM 755 C CA . ALA A 1 98 ? 8.305 5.708 18.696 1.00 75.56 98 ALA A CA 1
ATOM 756 C C . ALA A 1 98 ? 7.624 5.437 17.344 1.00 75.56 98 ALA A C 1
ATOM 758 O O . ALA A 1 98 ? 7.836 4.377 16.748 1.00 75.56 98 ALA A O 1
ATOM 759 N N . TYR A 1 99 ? 6.904 6.432 16.817 1.00 79.75 99 TYR A N 1
ATOM 760 C CA . TYR A 1 99 ? 6.318 6.381 15.479 1.00 79.75 99 TYR A CA 1
ATOM 761 C C . TYR A 1 99 ? 7.381 6.123 14.401 1.00 79.75 99 TYR A C 1
ATOM 763 O O . TYR A 1 99 ? 7.276 5.156 13.646 1.00 79.75 99 TYR A O 1
ATOM 771 N N . GLN A 1 100 ? 8.462 6.913 14.382 1.00 82.31 100 GLN A N 1
ATOM 772 C CA . GLN A 1 100 ? 9.508 6.777 13.365 1.00 82.31 100 GLN A CA 1
ATOM 773 C C . GLN A 1 100 ? 10.188 5.400 13.395 1.00 82.31 100 GLN A C 1
ATOM 775 O O . GLN A 1 100 ? 10.492 4.841 12.342 1.00 82.31 100 GLN A O 1
ATOM 780 N N . ARG A 1 101 ? 10.400 4.821 14.587 1.00 83.19 101 ARG A N 1
ATOM 781 C CA . ARG A 1 101 ? 10.947 3.459 14.723 1.00 83.19 101 ARG A CA 1
ATOM 782 C C . ARG A 1 101 ? 10.037 2.411 14.085 1.00 83.19 101 ARG A C 1
ATOM 784 O O . ARG A 1 101 ? 10.530 1.537 13.378 1.00 83.19 101 ARG A O 1
ATOM 791 N N . THR A 1 102 ? 8.728 2.530 14.293 1.00 82.38 102 THR A N 1
ATOM 792 C CA . THR A 1 102 ? 7.732 1.611 13.720 1.00 82.38 102 THR A CA 1
ATOM 793 C C . THR A 1 102 ? 7.687 1.728 12.197 1.00 82.38 102 THR A C 1
ATOM 795 O O . THR A 1 102 ? 7.724 0.717 11.499 1.00 82.38 102 THR A O 1
ATOM 798 N N . VAL A 1 103 ? 7.707 2.957 11.669 1.00 85.06 103 VAL A N 1
ATOM 799 C CA . VAL A 1 103 ? 7.772 3.213 10.222 1.00 85.06 103 VAL A CA 1
ATOM 800 C C . VAL A 1 103 ? 9.045 2.623 9.611 1.00 85.06 103 VAL A C 1
ATOM 802 O O . VAL A 1 103 ? 8.973 1.940 8.594 1.00 85.06 103 VAL A O 1
ATOM 805 N N . ASN A 1 104 ? 10.207 2.826 10.238 1.00 88.88 104 ASN A N 1
ATOM 806 C CA . ASN A 1 104 ? 11.477 2.291 9.738 1.00 88.88 104 ASN A CA 1
ATOM 807 C C . ASN A 1 104 ? 11.506 0.756 9.738 1.00 88.88 104 ASN A C 1
ATOM 809 O O . ASN A 1 104 ? 12.054 0.155 8.816 1.00 88.88 104 ASN A O 1
ATOM 813 N N . LEU A 1 105 ? 10.885 0.117 10.733 1.00 88.94 105 LEU A N 1
ATOM 814 C CA . LEU A 1 105 ? 10.727 -1.335 10.745 1.00 88.94 105 LEU A CA 1
ATOM 815 C C . LEU A 1 105 ? 9.825 -1.810 9.594 1.00 88.94 105 LEU A C 1
ATOM 817 O O . LEU A 1 105 ? 10.173 -2.762 8.900 1.00 88.94 105 LEU A O 1
ATOM 821 N N . GLY A 1 106 ? 8.716 -1.108 9.338 1.00 89.69 106 GLY A N 1
ATOM 822 C CA . GLY A 1 106 ? 7.836 -1.383 8.199 1.00 89.69 106 GLY A CA 1
ATOM 823 C C . GLY A 1 106 ? 8.544 -1.240 6.847 1.00 89.69 106 GLY A C 1
ATOM 824 O O . GLY A 1 106 ? 8.457 -2.141 6.015 1.00 89.69 106 GLY A O 1
ATOM 825 N N . LYS A 1 107 ? 9.314 -0.160 6.652 1.00 93.56 107 LYS A N 1
ATOM 826 C CA . LYS A 1 107 ? 10.149 0.058 5.455 1.00 93.56 107 LYS A CA 1
ATOM 827 C C . LYS A 1 107 ? 11.105 -1.107 5.218 1.00 93.56 107 LYS A C 1
ATOM 829 O O . LYS A 1 107 ? 11.158 -1.647 4.117 1.00 93.56 107 LYS A O 1
ATOM 834 N N . ARG A 1 108 ? 11.805 -1.542 6.269 1.00 93.69 108 ARG A N 1
ATOM 835 C CA . ARG A 1 108 ? 12.696 -2.702 6.202 1.00 93.69 108 ARG A CA 1
ATOM 836 C C . ARG A 1 108 ? 11.951 -3.965 5.765 1.00 93.69 108 ARG A C 1
ATOM 838 O O . ARG A 1 108 ? 12.423 -4.647 4.866 1.00 93.69 108 ARG A O 1
ATOM 845 N N . PHE A 1 109 ? 10.786 -4.259 6.342 1.00 93.94 109 PHE A N 1
ATOM 846 C CA . PHE A 1 109 ? 9.995 -5.431 5.944 1.00 93.94 109 PHE A CA 1
ATOM 847 C C . PHE A 1 109 ? 9.489 -5.368 4.498 1.00 93.94 109 PHE A C 1
ATOM 849 O O . PHE A 1 109 ? 9.322 -6.415 3.873 1.00 93.94 109 PHE A O 1
ATOM 856 N N . LEU A 1 110 ? 9.229 -4.174 3.959 1.00 95.25 110 LEU A N 1
ATOM 857 C CA . LEU A 1 110 ? 8.889 -4.003 2.545 1.00 95.25 110 LEU A CA 1
ATOM 858 C C . LEU A 1 110 ? 10.094 -4.269 1.636 1.00 95.25 110 LEU A C 1
ATOM 860 O O . LEU A 1 110 ? 9.934 -4.934 0.616 1.00 95.25 110 LEU A O 1
ATOM 864 N N . LEU A 1 111 ? 11.293 -3.814 2.010 1.00 94.31 111 LEU A N 1
ATOM 865 C CA . LEU A 1 111 ? 12.514 -4.113 1.253 1.00 94.31 111 LEU A CA 1
ATOM 866 C C . LEU A 1 111 ? 12.899 -5.593 1.338 1.00 94.31 111 LEU A C 1
ATOM 868 O O . LEU A 1 111 ? 13.249 -6.180 0.322 1.00 94.31 111 LEU A O 1
ATOM 872 N N . GLU A 1 112 ? 12.784 -6.215 2.517 1.00 94.06 112 GLU A N 1
ATOM 873 C CA . GLU A 1 112 ? 12.997 -7.661 2.681 1.00 94.06 112 GLU A CA 1
ATOM 874 C C . GLU A 1 112 ? 12.054 -8.454 1.767 1.00 94.06 112 GLU A C 1
ATOM 876 O O . GLU A 1 112 ? 12.489 -9.394 1.107 1.00 94.06 112 GLU A O 1
ATOM 881 N N . TRP A 1 113 ? 10.791 -8.031 1.663 1.00 94.94 113 TRP A N 1
ATOM 882 C CA . TRP A 1 113 ? 9.841 -8.607 0.713 1.00 94.94 113 TRP A CA 1
ATOM 883 C C . TRP A 1 113 ? 10.242 -8.359 -0.753 1.00 94.94 113 TRP A C 1
ATOM 885 O O . TRP A 1 113 ? 10.189 -9.275 -1.566 1.00 94.94 113 TRP A O 1
ATOM 895 N N . CYS A 1 114 ? 10.736 -7.174 -1.117 1.00 93.75 114 CYS A N 1
ATOM 896 C CA . CYS A 1 114 ? 11.246 -6.948 -2.476 1.00 93.75 114 CYS A CA 1
ATOM 897 C C . CYS A 1 114 ? 12.389 -7.910 -2.833 1.00 93.75 114 CYS A C 1
ATOM 899 O O . CYS A 1 114 ? 12.420 -8.429 -3.948 1.00 93.75 114 CYS A O 1
ATOM 901 N N . CYS A 1 115 ? 13.286 -8.201 -1.884 1.00 92.19 115 CYS A N 1
ATOM 902 C CA . CYS A 1 115 ? 14.366 -9.170 -2.080 1.00 92.19 115 CYS A CA 1
ATOM 903 C C . CYS A 1 115 ? 13.851 -10.600 -2.297 1.00 92.19 115 CYS A C 1
ATOM 905 O O . CYS A 1 115 ? 14.487 -11.364 -3.024 1.00 92.19 115 CYS A O 1
ATOM 907 N N . THR A 1 116 ? 12.726 -10.982 -1.677 1.00 92.50 116 THR A N 1
ATOM 908 C CA . THR A 1 116 ? 12.113 -12.297 -1.928 1.00 92.50 116 THR A CA 1
ATOM 909 C C . THR A 1 116 ? 11.448 -12.353 -3.296 1.00 92.50 116 THR A C 1
ATOM 911 O O . THR A 1 116 ? 11.494 -13.389 -3.955 1.00 92.50 116 THR A O 1
ATOM 914 N N . GLU A 1 117 ? 10.859 -11.244 -3.749 1.00 93.19 117 GLU A N 1
ATOM 915 C CA . GLU A 1 117 ? 10.149 -11.211 -5.026 1.00 93.19 117 GLU A CA 1
ATOM 916 C C . GLU A 1 117 ? 11.051 -11.019 -6.245 1.00 93.19 117 GLU A C 1
ATOM 918 O O . GLU A 1 117 ? 10.726 -11.531 -7.318 1.00 93.19 117 GLU A O 1
ATOM 923 N N . ILE A 1 118 ? 12.172 -10.313 -6.108 1.00 89.50 118 ILE A N 1
ATOM 924 C CA . ILE A 1 118 ? 13.094 -10.019 -7.207 1.00 89.50 118 ILE A CA 1
ATOM 925 C C . ILE A 1 118 ? 14.478 -10.569 -6.835 1.00 89.50 118 ILE A C 1
ATOM 927 O O . ILE A 1 118 ? 15.328 -9.840 -6.317 1.00 89.50 118 ILE A O 1
ATOM 931 N N . PRO A 1 119 ? 14.734 -11.867 -7.095 1.00 79.12 119 PRO A N 1
ATOM 932 C CA . PRO A 1 119 ? 16.025 -12.479 -6.815 1.00 79.12 119 PRO A CA 1
ATOM 933 C C . PRO A 1 119 ? 17.158 -11.741 -7.535 1.00 79.12 119 PRO A C 1
ATOM 935 O O . PRO A 1 119 ? 16.999 -11.294 -8.671 1.00 79.12 119 PRO A O 1
ATOM 938 N N . ASN A 1 120 ? 18.323 -11.655 -6.890 1.00 77.31 120 ASN A N 1
ATOM 939 C CA . ASN A 1 120 ? 19.509 -10.936 -7.380 1.00 77.31 120 ASN A CA 1
ATOM 940 C C . ASN A 1 120 ? 19.357 -9.407 -7.474 1.00 77.31 120 ASN A C 1
ATOM 942 O O . ASN A 1 120 ? 20.185 -8.745 -8.100 1.00 77.31 120 ASN A O 1
ATOM 946 N N . SER A 1 121 ? 18.337 -8.819 -6.844 1.00 78.88 121 SER A N 1
ATOM 947 C CA . SER A 1 121 ? 18.286 -7.371 -6.656 1.00 78.88 121 SER A CA 1
ATOM 948 C C . SER A 1 121 ? 19.414 -6.912 -5.723 1.00 78.88 121 SER A C 1
ATOM 950 O O . SER A 1 121 ? 19.598 -7.499 -4.656 1.00 78.88 121 SER A O 1
ATOM 952 N N . ALA A 1 122 ? 20.123 -5.835 -6.067 1.00 82.88 122 ALA A N 1
ATOM 953 C CA . ALA A 1 122 ? 21.138 -5.208 -5.210 1.00 82.88 122 ALA A CA 1
ATOM 954 C C . ALA A 1 122 ? 20.518 -4.356 -4.076 1.00 82.88 122 ALA A C 1
ATOM 956 O O . ALA A 1 122 ? 21.008 -3.276 -3.757 1.00 82.88 122 ALA A O 1
ATOM 957 N N . ILE A 1 123 ? 19.404 -4.817 -3.504 1.00 88.19 123 ILE A N 1
ATOM 958 C CA . ILE A 1 123 ? 18.694 -4.135 -2.422 1.00 88.19 123 ILE A CA 1
ATOM 959 C C . ILE A 1 123 ? 19.351 -4.527 -1.102 1.00 88.19 123 ILE A C 1
ATOM 961 O O . ILE A 1 123 ? 19.453 -5.712 -0.783 1.00 88.19 123 ILE A O 1
ATOM 965 N N . ASP A 1 124 ? 19.748 -3.532 -0.312 1.00 88.56 124 ASP A N 1
ATOM 966 C CA . ASP A 1 124 ? 20.051 -3.723 1.104 1.00 88.56 124 ASP A CA 1
ATOM 967 C C . ASP A 1 124 ? 18.808 -3.354 1.927 1.00 88.56 124 ASP A C 1
ATOM 969 O O . ASP A 1 124 ? 18.475 -2.170 2.021 1.00 88.56 124 ASP A O 1
ATOM 973 N N . PRO A 1 125 ? 18.125 -4.314 2.580 1.00 87.62 125 PRO A N 1
ATOM 974 C CA . PRO A 1 125 ? 16.948 -4.012 3.390 1.00 87.62 125 PRO A CA 1
ATOM 975 C C . PRO A 1 125 ? 17.210 -3.110 4.602 1.00 87.62 125 PRO A C 1
ATOM 977 O O . PRO A 1 125 ? 16.264 -2.642 5.236 1.00 87.62 125 PRO A O 1
ATOM 980 N N . ARG A 1 126 ? 18.479 -2.893 4.969 1.00 87.25 126 ARG A N 1
ATOM 981 C CA . ARG A 1 126 ? 18.887 -1.957 6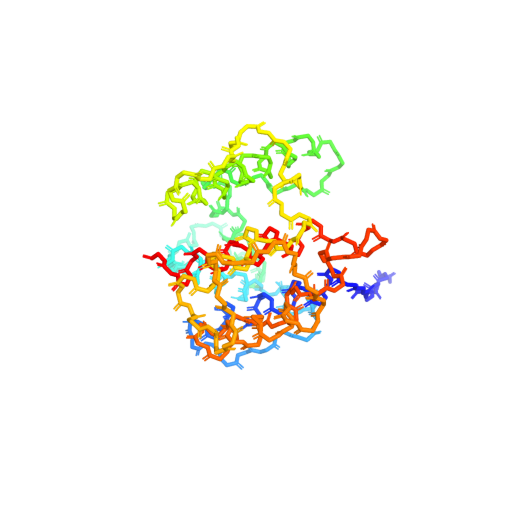.029 1.00 87.25 126 ARG A CA 1
ATOM 982 C C . ARG A 1 126 ? 19.315 -0.596 5.481 1.00 87.25 126 ARG A C 1
ATOM 984 O O . ARG A 1 126 ? 19.575 0.304 6.280 1.00 87.25 126 ARG A O 1
ATOM 991 N N . GLY A 1 127 ? 19.410 -0.465 4.161 1.00 87.31 127 GLY A N 1
ATOM 992 C CA . GLY A 1 127 ? 19.777 0.766 3.483 1.00 87.31 127 GLY A CA 1
ATOM 993 C C . GLY A 1 127 ? 18.652 1.807 3.487 1.00 87.31 127 GLY A C 1
ATOM 994 O O . GLY A 1 127 ? 17.550 1.560 3.995 1.00 87.31 127 GLY A O 1
ATOM 995 N N . PRO A 1 128 ? 18.913 2.999 2.928 1.00 87.25 128 PRO A N 1
ATOM 996 C CA . PRO A 1 128 ? 17.905 4.042 2.809 1.00 87.25 128 PRO A CA 1
ATOM 997 C C . PRO A 1 128 ? 16.768 3.588 1.886 1.00 87.25 128 PRO A C 1
ATOM 999 O O . PRO A 1 128 ? 16.989 3.249 0.730 1.00 87.25 128 PRO A O 1
ATOM 1002 N N . PHE A 1 129 ? 15.534 3.598 2.398 1.00 88.38 129 PHE A N 1
ATOM 1003 C CA . PHE A 1 129 ? 14.351 3.103 1.680 1.00 88.38 129 PHE A CA 1
ATOM 1004 C C . PHE A 1 129 ? 14.171 3.741 0.295 1.00 88.38 129 PHE A C 1
ATOM 1006 O O . PHE A 1 129 ? 13.811 3.061 -0.661 1.00 88.38 129 PHE A O 1
ATOM 1013 N N . LEU A 1 130 ? 14.464 5.037 0.190 1.00 83.75 130 LEU A N 1
ATOM 1014 C CA . LEU A 1 130 ? 14.251 5.820 -1.024 1.00 83.75 130 LEU A CA 1
ATOM 1015 C C . LEU A 1 130 ? 15.259 5.529 -2.128 1.00 83.75 130 LEU A C 1
ATOM 1017 O O . LEU A 1 130 ? 14.886 5.573 -3.300 1.00 83.75 130 LEU A O 1
ATOM 1021 N N . ASP A 1 131 ? 16.489 5.168 -1.768 1.00 87.38 131 ASP A N 1
ATOM 1022 C CA . ASP A 1 131 ? 17.568 4.958 -2.735 1.00 87.38 131 ASP A CA 1
ATOM 1023 C C . ASP A 1 131 ? 17.232 3.843 -3.732 1.00 87.38 131 ASP A C 1
ATOM 1025 O O . ASP A 1 131 ? 17.685 3.881 -4.872 1.00 87.38 131 ASP A O 1
ATOM 1029 N N . PHE A 1 132 ? 16.390 2.887 -3.326 1.00 87.94 132 PHE A N 1
ATOM 1030 C CA . PHE A 1 132 ? 15.990 1.741 -4.144 1.00 87.94 132 PHE A CA 1
ATOM 1031 C C . PHE A 1 132 ? 14.705 1.953 -4.956 1.00 87.94 132 PHE A C 1
ATOM 1033 O O . PHE A 1 132 ? 14.382 1.112 -5.790 1.00 87.94 132 PHE A O 1
ATOM 1040 N N . LEU A 1 133 ? 13.931 3.006 -4.677 1.00 88.12 133 LEU A N 1
ATOM 1041 C CA . LEU A 1 133 ? 12.571 3.179 -5.214 1.00 88.12 133 LEU A CA 1
ATOM 1042 C C . LEU A 1 133 ? 12.389 4.464 -6.022 1.00 88.12 133 LEU A C 1
ATOM 1044 O O . LEU A 1 133 ? 11.498 4.520 -6.868 1.00 88.12 133 LEU A O 1
ATOM 1048 N N . GLN A 1 134 ? 13.207 5.487 -5.771 1.00 86.94 134 GLN A N 1
ATOM 1049 C CA . GLN A 1 134 ? 13.069 6.814 -6.380 1.00 86.94 134 GLN A CA 1
ATOM 1050 C C . GLN A 1 134 ? 13.251 6.830 -7.905 1.00 86.94 134 GLN A C 1
ATOM 1052 O O . GLN A 1 134 ? 12.763 7.735 -8.574 1.00 86.94 134 GLN A O 1
ATOM 1057 N N . ASP A 1 135 ? 13.922 5.827 -8.471 1.00 87.94 135 ASP A N 1
ATOM 1058 C CA . ASP A 1 135 ? 14.081 5.681 -9.920 1.00 87.94 135 ASP A CA 1
ATOM 1059 C C . ASP A 1 135 ? 12.876 4.998 -10.594 1.00 87.94 135 ASP A C 1
ATOM 1061 O O . ASP A 1 135 ? 12.847 4.875 -11.815 1.00 87.94 135 ASP A O 1
ATOM 1065 N N . GLY A 1 136 ? 11.888 4.534 -9.815 1.00 89.62 136 GLY A N 1
ATOM 1066 C CA . GLY A 1 136 ? 10.706 3.801 -10.277 1.00 89.62 136 GLY A CA 1
ATOM 1067 C C . GLY A 1 136 ? 10.992 2.405 -10.839 1.00 89.62 136 GLY A C 1
ATOM 1068 O O . GLY A 1 136 ? 10.056 1.674 -11.177 1.00 89.62 136 GLY A O 1
ATOM 1069 N N . PHE A 1 137 ? 12.256 1.995 -10.923 1.00 90.31 137 PHE A N 1
ATOM 1070 C CA . PHE A 1 137 ? 12.666 0.762 -11.577 1.00 90.31 137 PHE A CA 1
ATOM 1071 C C . PHE A 1 137 ? 12.245 -0.456 -10.772 1.00 90.31 137 PHE A C 1
ATOM 1073 O O . PHE A 1 137 ? 11.579 -1.353 -11.292 1.00 90.31 137 PHE A O 1
ATOM 1080 N N . LEU A 1 138 ? 12.581 -0.463 -9.481 1.00 91.12 138 LEU A N 1
ATOM 1081 C CA . LEU A 1 138 ? 12.226 -1.552 -8.580 1.00 91.12 138 LEU A CA 1
ATOM 1082 C C . LEU A 1 138 ? 10.711 -1.764 -8.533 1.00 91.12 138 LEU A C 1
ATOM 1084 O O . LEU A 1 138 ? 10.237 -2.890 -8.677 1.00 91.12 138 LEU A O 1
ATOM 1088 N N . LEU A 1 139 ? 9.953 -0.676 -8.382 1.00 92.62 139 LEU A N 1
ATOM 1089 C CA . LEU A 1 139 ? 8.499 -0.746 -8.307 1.00 92.62 139 LEU A CA 1
ATOM 1090 C C . LEU A 1 139 ? 7.890 -1.233 -9.627 1.00 92.62 139 LEU A C 1
ATOM 1092 O O . LEU A 1 139 ? 6.982 -2.059 -9.612 1.00 92.62 139 LEU A O 1
ATOM 1096 N N . THR A 1 140 ? 8.446 -0.813 -10.764 1.00 93.69 140 THR A N 1
ATOM 1097 C CA . THR A 1 140 ? 8.024 -1.312 -12.078 1.00 93.69 140 THR A CA 1
ATOM 1098 C C . THR A 1 140 ? 8.273 -2.798 -12.225 1.00 93.69 140 THR A C 1
ATOM 1100 O O . THR A 1 140 ? 7.357 -3.524 -12.600 1.00 93.69 140 THR A O 1
ATOM 1103 N N . LYS A 1 141 ? 9.477 -3.277 -11.892 1.00 92.25 141 LYS A N 1
ATOM 1104 C CA . LYS A 1 141 ? 9.798 -4.711 -11.919 1.00 92.25 141 LYS A CA 1
ATOM 1105 C C . LYS A 1 141 ? 8.850 -5.521 -11.048 1.00 92.25 141 LYS A C 1
ATOM 1107 O O . LYS A 1 141 ? 8.418 -6.601 -11.434 1.00 92.25 141 LYS A O 1
ATOM 1112 N N . LEU A 1 142 ? 8.532 -4.988 -9.874 1.00 93.56 142 LEU A N 1
ATOM 1113 C CA . LEU A 1 142 ? 7.669 -5.653 -8.916 1.00 93.56 142 LEU A CA 1
ATOM 1114 C C . LEU A 1 142 ? 6.229 -5.742 -9.420 1.00 93.56 142 LEU A C 1
ATOM 1116 O O . LEU A 1 142 ? 5.643 -6.814 -9.362 1.00 93.56 142 LEU A O 1
ATOM 1120 N N . ILE A 1 143 ? 5.676 -4.654 -9.960 1.00 94.81 143 ILE A N 1
ATOM 1121 C CA . ILE A 1 143 ? 4.325 -4.651 -10.539 1.00 94.81 143 ILE A CA 1
ATOM 1122 C C . ILE A 1 143 ? 4.274 -5.570 -11.762 1.00 94.81 143 ILE A C 1
ATOM 1124 O O . ILE A 1 143 ? 3.439 -6.465 -11.816 1.00 94.81 143 ILE A O 1
ATOM 1128 N N . THR A 1 144 ? 5.202 -5.405 -12.706 1.00 93.62 144 THR A N 1
ATOM 1129 C CA . THR A 1 144 ? 5.237 -6.174 -13.965 1.00 93.62 144 THR A CA 1
ATOM 1130 C C . THR A 1 144 ? 5.444 -7.676 -13.763 1.00 93.62 144 THR A C 1
ATOM 1132 O O . THR A 1 144 ? 5.025 -8.466 -14.605 1.00 93.62 144 THR A O 1
ATOM 1135 N N . LYS A 1 145 ? 6.017 -8.095 -12.624 1.00 92.62 145 LYS A N 1
ATOM 1136 C CA . LYS A 1 145 ? 6.070 -9.505 -12.212 1.00 92.62 145 LYS A CA 1
ATOM 1137 C C . LYS A 1 145 ? 4.675 -10.123 -12.048 1.00 92.62 145 LYS A C 1
ATOM 1139 O O . LYS A 1 145 ? 4.496 -11.289 -12.388 1.00 92.62 145 LYS A O 1
ATOM 1144 N N . TYR A 1 146 ? 3.715 -9.373 -11.508 1.00 94.44 146 TYR A N 1
ATOM 1145 C CA . TYR A 1 146 ? 2.355 -9.858 -11.235 1.00 94.44 146 TYR A CA 1
ATOM 1146 C C . TYR A 1 146 ? 1.328 -9.388 -12.266 1.00 94.44 146 TYR A C 1
ATOM 1148 O O . TYR A 1 146 ? 0.311 -10.047 -12.466 1.00 94.44 146 TYR A O 1
ATOM 1156 N N . CYS A 1 147 ? 1.595 -8.262 -12.924 1.00 94.19 147 CYS A N 1
ATOM 1157 C CA . CYS A 1 147 ? 0.736 -7.643 -13.923 1.00 94.19 147 CYS A CA 1
ATOM 1158 C C . CYS A 1 147 ? 1.583 -7.337 -15.162 1.00 94.19 147 CYS A C 1
ATOM 1160 O O . CYS A 1 147 ? 2.117 -6.231 -15.267 1.00 94.19 147 CYS A O 1
ATOM 1162 N N . PRO A 1 148 ? 1.785 -8.310 -16.069 1.00 91.25 148 PRO A N 1
ATOM 1163 C CA . PRO A 1 148 ? 2.569 -8.092 -17.278 1.00 91.25 148 PRO A CA 1
ATOM 1164 C C . PRO A 1 148 ? 2.020 -6.906 -18.076 1.00 91.25 148 PRO A C 1
ATOM 1166 O O . PRO A 1 148 ? 0.823 -6.842 -18.342 1.00 91.25 148 PRO A O 1
ATOM 1169 N N . VAL A 1 149 ? 2.899 -5.972 -18.443 1.00 88.81 149 VAL A N 1
ATOM 1170 C CA . VAL A 1 149 ? 2.545 -4.773 -19.212 1.00 88.81 149 VAL A CA 1
ATOM 1171 C C . VAL A 1 149 ? 3.074 -4.933 -20.629 1.00 88.81 149 VAL A C 1
ATOM 1173 O O . VAL A 1 149 ? 4.278 -5.130 -20.828 1.00 88.81 149 VAL A O 1
ATOM 1176 N N . ASP A 1 150 ? 2.189 -4.823 -21.616 1.00 85.25 150 ASP A N 1
ATOM 1177 C CA . ASP A 1 150 ? 2.578 -4.887 -23.021 1.00 85.25 150 ASP A CA 1
ATOM 1178 C C . ASP A 1 150 ? 3.589 -3.782 -23.361 1.00 85.25 150 ASP A C 1
ATOM 1180 O O . ASP A 1 150 ? 3.429 -2.614 -23.009 1.00 85.25 150 ASP A O 1
ATOM 1184 N N . GLY A 1 151 ? 4.665 -4.159 -24.054 1.00 80.06 151 GLY A N 1
ATOM 1185 C CA . GLY A 1 151 ? 5.712 -3.226 -24.480 1.00 80.06 151 GLY A CA 1
ATOM 1186 C C . GLY A 1 151 ? 6.775 -2.894 -23.427 1.00 80.06 151 GLY A C 1
ATOM 1187 O O . GLY A 1 151 ? 7.737 -2.204 -23.761 1.00 80.06 151 GLY A O 1
ATOM 1188 N N . ILE A 1 152 ? 6.676 -3.415 -22.197 1.00 83.56 152 ILE A N 1
ATOM 1189 C CA . ILE A 1 152 ? 7.718 -3.256 -21.172 1.00 83.56 152 ILE A CA 1
ATOM 1190 C C . ILE A 1 152 ? 8.475 -4.574 -20.994 1.00 83.56 152 ILE A C 1
ATOM 1192 O O . ILE A 1 152 ? 8.015 -5.493 -20.319 1.00 83.56 152 ILE A O 1
ATOM 1196 N N . ASN A 1 153 ? 9.682 -4.658 -21.564 1.00 81.12 153 ASN A N 1
ATOM 1197 C CA . ASN A 1 153 ? 10.593 -5.766 -21.283 1.00 81.12 153 ASN A CA 1
ATOM 1198 C C . ASN A 1 153 ? 11.463 -5.452 -20.058 1.00 81.12 153 ASN A C 1
ATOM 1200 O O . ASN A 1 153 ? 12.387 -4.641 -20.121 1.00 81.12 153 ASN A O 1
ATOM 1204 N N . ILE A 1 154 ? 11.192 -6.139 -18.947 1.00 81.56 154 ILE A N 1
ATOM 1205 C CA . ILE A 1 154 ? 11.906 -5.988 -17.671 1.00 81.56 154 ILE A CA 1
ATOM 1206 C C . ILE A 1 154 ? 13.422 -6.217 -17.811 1.00 81.56 154 ILE A C 1
ATOM 1208 O O . ILE A 1 154 ? 14.207 -5.596 -17.088 1.00 81.56 154 ILE A O 1
ATOM 1212 N N . SER A 1 155 ? 13.834 -7.119 -18.707 1.00 77.75 155 SER A N 1
ATOM 1213 C CA . SER A 1 155 ? 15.241 -7.482 -18.908 1.00 77.75 155 SER A CA 1
ATOM 1214 C C . SER A 1 155 ? 16.058 -6.376 -19.579 1.00 77.75 155 SER A C 1
ATOM 1216 O O . SER A 1 155 ? 17.249 -6.265 -19.299 1.00 77.75 155 SER A O 1
ATOM 1218 N N . ASP A 1 156 ? 15.414 -5.543 -20.399 1.00 76.19 156 ASP A N 1
ATOM 1219 C CA . ASP A 1 156 ? 16.067 -4.488 -21.188 1.00 76.19 156 ASP A CA 1
ATOM 1220 C C . ASP A 1 156 ? 15.856 -3.087 -20.594 1.00 76.19 156 ASP A C 1
ATOM 1222 O O . ASP A 1 156 ? 16.433 -2.103 -21.061 1.00 76.19 156 ASP A O 1
ATOM 1226 N N . LEU A 1 157 ? 15.018 -2.977 -19.562 1.00 77.25 157 LEU A N 1
ATOM 1227 C CA . LEU A 1 157 ? 14.680 -1.708 -18.938 1.00 77.25 157 LEU A CA 1
ATOM 1228 C C . LEU A 1 157 ? 15.921 -1.142 -18.217 1.00 77.25 157 LEU A C 1
ATOM 1230 O O . LEU A 1 157 ? 16.450 -1.752 -17.290 1.00 77.25 157 LEU A O 1
ATOM 1234 N N . GLN A 1 158 ? 16.396 0.026 -18.658 1.00 74.81 158 GLN A N 1
ATOM 1235 C CA . GLN A 1 158 ? 17.504 0.760 -18.019 1.00 74.81 158 GLN A CA 1
ATOM 1236 C C . GLN A 1 158 ? 17.028 2.028 -17.310 1.00 74.81 158 GLN A C 1
ATOM 1238 O O . GLN A 1 158 ? 17.562 2.398 -16.271 1.00 74.81 158 GLN A O 1
ATOM 1243 N N . VAL A 1 159 ? 16.023 2.694 -17.879 1.00 81.94 159 VAL A N 1
ATOM 1244 C CA . VAL A 1 159 ? 15.401 3.905 -17.341 1.00 81.94 159 VAL A CA 1
ATOM 1245 C C . VAL A 1 159 ? 13.909 3.800 -17.599 1.00 81.94 159 VAL A C 1
ATOM 1247 O O . VAL A 1 159 ? 13.498 3.378 -18.681 1.00 81.94 159 VAL A O 1
ATOM 1250 N N . ILE A 1 160 ? 13.104 4.208 -16.624 1.00 86.94 160 ILE A N 1
ATOM 1251 C CA . ILE A 1 160 ? 11.666 4.346 -16.807 1.00 86.94 160 ILE A CA 1
ATOM 1252 C C . ILE A 1 160 ? 11.287 5.817 -16.937 1.00 86.94 160 ILE A C 1
ATOM 1254 O O . ILE A 1 160 ? 11.677 6.661 -16.132 1.00 86.94 160 ILE A O 1
ATOM 1258 N N . ASN A 1 161 ? 10.551 6.133 -17.998 1.00 88.56 161 ASN A N 1
ATOM 1259 C CA . ASN A 1 161 ? 9.982 7.461 -18.179 1.00 88.56 161 ASN A CA 1
ATOM 1260 C C . ASN A 1 161 ? 8.601 7.551 -17.506 1.00 88.56 161 ASN A C 1
ATOM 1262 O O . ASN A 1 161 ? 8.006 6.542 -17.120 1.00 88.56 161 ASN A O 1
ATOM 1266 N N . LYS A 1 162 ? 8.097 8.782 -17.360 1.00 88.94 162 LYS A N 1
ATOM 1267 C CA . LYS A 1 162 ? 6.834 9.052 -16.661 1.00 88.94 162 LYS A CA 1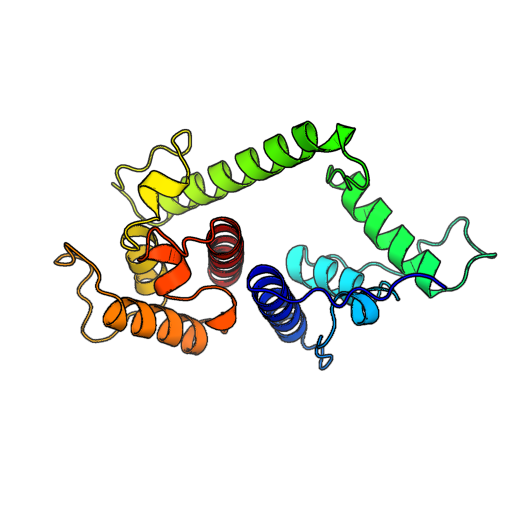
ATOM 1268 C C . LYS A 1 162 ? 5.640 8.355 -17.317 1.00 88.94 162 LYS A C 1
ATOM 1270 O O . LYS A 1 162 ? 4.822 7.809 -16.588 1.00 88.94 162 LYS A O 1
ATOM 1275 N N . ASP A 1 163 ? 5.568 8.332 -18.645 1.00 90.06 163 ASP A N 1
ATOM 1276 C CA . ASP A 1 163 ? 4.427 7.768 -19.377 1.00 90.06 163 ASP A CA 1
ATOM 1277 C C . ASP A 1 163 ? 4.368 6.243 -19.235 1.00 90.06 163 ASP A C 1
ATOM 1279 O O . ASP A 1 163 ? 3.328 5.693 -18.885 1.00 90.06 163 ASP A O 1
ATOM 1283 N N . ALA A 1 164 ? 5.507 5.564 -19.389 1.00 91.19 164 ALA A N 1
ATOM 1284 C CA . ALA A 1 164 ? 5.607 4.125 -19.171 1.00 91.19 164 ALA A CA 1
ATOM 1285 C C . ALA A 1 164 ? 5.248 3.753 -17.726 1.00 91.19 164 ALA A C 1
ATOM 1287 O O . ALA A 1 164 ? 4.558 2.764 -17.495 1.00 91.19 164 ALA A O 1
ATOM 1288 N N . PHE A 1 165 ? 5.668 4.561 -16.748 1.00 92.88 165 PHE A N 1
ATOM 1289 C CA . PHE A 1 165 ? 5.301 4.326 -15.355 1.00 92.88 165 PHE A CA 1
ATOM 1290 C C . PHE A 1 165 ? 3.802 4.518 -15.095 1.00 92.88 165 PHE A C 1
ATOM 1292 O O . PHE A 1 165 ? 3.225 3.765 -14.319 1.00 92.88 165 PHE A O 1
ATOM 1299 N N . VAL A 1 166 ? 3.154 5.486 -15.754 1.00 93.81 166 VAL A N 1
ATOM 1300 C CA . VAL A 1 166 ? 1.691 5.642 -15.687 1.00 93.81 166 VAL A CA 1
ATOM 1301 C C . VAL A 1 166 ? 1.003 4.378 -16.193 1.00 93.81 166 VAL A C 1
ATOM 1303 O O . VAL A 1 166 ? 0.171 3.837 -15.475 1.00 93.81 166 VAL A O 1
ATOM 1306 N N . THR A 1 167 ? 1.417 3.839 -17.343 1.00 94.31 167 THR A N 1
ATOM 1307 C CA . THR A 1 167 ? 0.853 2.587 -17.875 1.00 94.31 167 THR A CA 1
ATOM 1308 C C . THR A 1 167 ? 1.027 1.414 -16.908 1.00 94.31 167 THR A C 1
ATOM 1310 O O . THR A 1 167 ? 0.125 0.593 -16.754 1.00 94.31 167 THR A O 1
ATOM 1313 N N . VAL A 1 168 ? 2.163 1.336 -16.208 1.00 95.12 168 VAL A N 1
ATOM 1314 C CA . VAL A 1 168 ? 2.404 0.308 -15.180 1.00 95.12 168 VAL A CA 1
ATOM 1315 C C . VAL A 1 168 ? 1.421 0.441 -14.014 1.00 95.12 168 VAL A C 1
ATOM 1317 O O . VAL A 1 168 ? 0.885 -0.566 -13.551 1.00 95.12 168 VAL A O 1
ATOM 1320 N N . LEU A 1 169 ? 1.175 1.664 -13.539 1.00 95.25 169 LEU A N 1
ATOM 1321 C CA . LEU A 1 169 ? 0.217 1.919 -12.462 1.00 95.25 169 LEU A CA 1
ATOM 1322 C C . LEU A 1 169 ? -1.220 1.617 -12.906 1.00 95.25 169 LEU A C 1
ATOM 1324 O O . LEU A 1 169 ? -1.940 0.940 -12.178 1.00 95.25 169 LEU A O 1
ATOM 1328 N N . GLU A 1 170 ? -1.610 2.044 -14.108 1.00 95.31 170 GLU A N 1
ATOM 1329 C CA . GLU A 1 170 ? -2.930 1.756 -14.688 1.00 95.31 170 GLU A CA 1
ATOM 1330 C C . GLU A 1 170 ? -3.152 0.246 -14.821 1.00 95.31 170 GLU A C 1
ATOM 1332 O O . GLU A 1 170 ? -4.187 -0.273 -14.411 1.00 95.31 170 GLU A O 1
ATOM 1337 N N . THR A 1 171 ? -2.131 -0.489 -15.268 1.00 95.62 171 THR A N 1
ATOM 1338 C CA . THR A 1 171 ? -2.201 -1.954 -15.357 1.00 95.62 171 THR A CA 1
ATOM 1339 C C . THR A 1 171 ? -2.377 -2.597 -13.976 1.00 95.62 171 THR A C 1
ATOM 1341 O O . THR A 1 171 ? -3.116 -3.571 -13.835 1.00 95.62 171 THR A O 1
ATOM 1344 N N . ALA A 1 172 ? -1.735 -2.064 -12.931 1.00 96.31 172 ALA A N 1
ATOM 1345 C CA . ALA A 1 172 ? -1.938 -2.539 -11.561 1.00 96.31 172 ALA A CA 1
ATOM 1346 C C . ALA A 1 172 ? -3.347 -2.223 -11.029 1.00 96.31 172 ALA A C 1
ATOM 1348 O O . ALA A 1 172 ? -3.911 -3.026 -10.279 1.00 96.31 172 ALA A O 1
ATOM 1349 N N . GLU A 1 173 ? -3.931 -1.086 -11.410 1.00 96.00 173 GLU A N 1
ATOM 1350 C CA . GLU A 1 173 ? -5.323 -0.760 -11.096 1.00 96.00 173 GLU A CA 1
ATOM 1351 C C . GLU A 1 173 ? -6.276 -1.755 -11.762 1.00 96.00 173 GLU A C 1
ATOM 1353 O O . GLU A 1 173 ? -7.115 -2.337 -11.077 1.00 96.00 173 GLU A O 1
ATOM 1358 N N . ASP A 1 174 ? -6.079 -2.045 -13.046 1.00 95.44 174 ASP A N 1
ATOM 1359 C CA . ASP A 1 174 ? -6.933 -2.966 -13.798 1.00 95.44 174 ASP A CA 1
ATOM 1360 C C . ASP A 1 174 ? -6.803 -4.421 -13.318 1.00 95.44 174 ASP A C 1
ATOM 1362 O O . ASP A 1 174 ? -7.800 -5.134 -13.185 1.00 95.44 174 ASP A O 1
ATOM 1366 N N . CYS A 1 175 ? -5.581 -4.879 -13.028 1.00 95.38 175 CYS A N 1
ATOM 1367 C CA . CYS A 1 175 ? -5.317 -6.274 -12.665 1.00 95.38 175 CYS A CA 1
ATOM 1368 C C . CYS A 1 175 ? -5.518 -6.578 -11.175 1.00 95.38 175 CYS A C 1
ATOM 1370 O O . CYS A 1 175 ? -5.940 -7.682 -10.829 1.00 95.38 175 CYS A O 1
ATOM 1372 N N . LEU A 1 176 ? -5.192 -5.638 -10.281 1.00 94.69 176 LEU A N 1
ATOM 1373 C CA . LEU A 1 176 ? -5.189 -5.861 -8.826 1.00 94.69 176 LEU A CA 1
ATOM 1374 C C . LEU A 1 176 ? -6.183 -4.962 -8.074 1.00 94.69 176 LEU A C 1
ATOM 1376 O O . LEU A 1 176 ? -6.380 -5.129 -6.862 1.00 94.69 176 LEU A O 1
ATOM 1380 N N . GLY A 1 177 ? -6.814 -4.004 -8.758 1.00 93.88 177 GLY A N 1
ATOM 1381 C CA . GLY A 1 177 ? -7.711 -3.030 -8.141 1.00 93.88 177 GLY A CA 1
ATOM 1382 C C . GLY A 1 177 ? -6.982 -2.024 -7.250 1.00 93.88 177 GLY A C 1
ATOM 1383 O O . GLY A 1 177 ? -7.570 -1.547 -6.280 1.00 93.88 177 GLY A O 1
ATOM 1384 N N . ILE A 1 178 ? -5.694 -1.756 -7.502 1.00 94.88 178 ILE A N 1
ATOM 1385 C CA . ILE A 1 178 ? -4.893 -0.799 -6.723 1.00 94.88 178 ILE A CA 1
ATOM 1386 C C . ILE A 1 178 ? -5.042 0.595 -7.345 1.00 94.88 178 ILE A C 1
ATOM 1388 O O . ILE A 1 178 ? -4.546 0.804 -8.444 1.00 94.88 178 ILE A O 1
ATOM 1392 N N . PRO A 1 179 ? -5.665 1.578 -6.672 1.00 93.00 179 PRO A N 1
ATOM 1393 C CA . PRO A 1 179 ? -5.936 2.866 -7.304 1.00 93.00 179 PRO A CA 1
ATOM 1394 C C . PRO A 1 179 ? -4.668 3.666 -7.622 1.00 93.00 179 PRO A C 1
ATOM 1396 O O . PRO A 1 179 ? -3.877 3.959 -6.718 1.00 93.00 179 PRO A O 1
ATOM 1399 N N . CYS A 1 180 ? -4.563 4.193 -8.844 1.00 90.50 180 CYS A N 1
ATOM 1400 C CA . CYS A 1 180 ? -3.504 5.127 -9.255 1.00 90.50 180 CYS A CA 1
ATOM 1401 C C . CYS A 1 180 ? -3.512 6.442 -8.453 1.00 90.50 180 CYS A C 1
ATOM 1403 O O . CYS A 1 180 ? -2.553 7.206 -8.448 1.00 90.50 180 CYS A O 1
ATOM 1405 N N . LYS A 1 181 ? -4.595 6.727 -7.721 1.00 89.81 181 LYS A N 1
ATOM 1406 C CA . LYS A 1 181 ? -4.677 7.875 -6.803 1.00 89.81 181 LYS A CA 1
ATOM 1407 C C . LYS A 1 181 ? -3.846 7.710 -5.530 1.00 89.81 181 LYS A C 1
ATOM 1409 O O . LYS A 1 181 ? -3.638 8.698 -4.834 1.00 89.81 181 LYS A O 1
ATOM 1414 N N . ILE A 1 182 ? -3.402 6.492 -5.206 1.00 91.56 182 ILE A N 1
ATOM 1415 C CA . ILE A 1 182 ? -2.485 6.262 -4.082 1.00 91.56 182 ILE A CA 1
ATOM 1416 C C . ILE A 1 182 ? -1.084 6.773 -4.431 1.00 91.56 182 ILE A C 1
ATOM 1418 O O . ILE A 1 182 ? -0.388 7.269 -3.553 1.00 91.56 182 ILE A O 1
ATOM 1422 N N . LEU A 1 183 ? -0.673 6.670 -5.696 1.00 91.00 183 LEU A N 1
ATOM 1423 C CA . LEU A 1 183 ? 0.676 6.993 -6.133 1.00 91.00 183 LEU A CA 1
ATOM 1424 C C . LEU A 1 183 ? 0.664 7.491 -7.578 1.00 91.00 183 LEU A C 1
ATOM 1426 O O . LEU A 1 183 ? 0.245 6.765 -8.469 1.00 91.00 183 LEU A O 1
ATOM 1430 N N . SER A 1 184 ? 1.171 8.699 -7.820 1.00 87.88 184 SER A N 1
ATOM 1431 C CA . SER A 1 184 ? 1.352 9.226 -9.176 1.00 87.88 184 SER A CA 1
ATOM 1432 C C . SER A 1 184 ? 2.780 9.012 -9.682 1.00 87.88 184 SER A C 1
ATOM 1434 O O . SER A 1 184 ? 3.721 8.883 -8.897 1.00 87.88 184 SER A O 1
ATOM 1436 N N . SER A 1 185 ? 2.977 9.076 -11.002 1.00 85.81 185 SER A N 1
ATOM 1437 C CA . SER A 1 185 ? 4.317 9.021 -11.605 1.00 85.81 185 SER A CA 1
ATOM 1438 C C . SER A 1 185 ? 5.225 10.173 -11.169 1.00 85.81 185 SER A C 1
ATOM 1440 O O . SER A 1 185 ? 6.416 9.971 -10.944 1.00 85.81 185 SER A O 1
ATOM 1442 N N . SER A 1 186 ? 4.669 11.370 -10.968 1.00 83.00 186 SER A N 1
ATOM 1443 C CA . SER A 1 186 ? 5.388 12.505 -10.377 1.00 83.00 186 SER A CA 1
ATOM 1444 C C . SER A 1 186 ? 5.724 12.299 -8.896 1.00 83.00 186 SER A C 1
ATOM 1446 O O . SER A 1 186 ? 6.728 12.822 -8.427 1.00 83.00 186 SER A O 1
ATOM 1448 N N . GLY A 1 187 ? 4.932 11.509 -8.167 1.00 79.88 187 GLY A N 1
ATOM 1449 C CA . GLY A 1 187 ? 5.172 11.171 -6.762 1.00 79.88 187 GLY A CA 1
ATOM 1450 C C . GLY A 1 187 ? 6.413 10.303 -6.528 1.00 79.88 187 GLY A C 1
ATOM 1451 O O . GLY A 1 187 ? 6.798 10.110 -5.378 1.00 79.88 187 GLY A O 1
ATOM 1452 N N . ILE A 1 188 ? 7.036 9.800 -7.601 1.00 85.06 188 ILE A N 1
ATOM 1453 C CA . ILE A 1 188 ? 8.283 9.022 -7.568 1.00 85.06 188 ILE A CA 1
ATOM 1454 C C . ILE A 1 188 ? 9.358 9.653 -8.446 1.00 85.06 188 ILE A C 1
ATOM 1456 O O . ILE A 1 188 ? 10.451 9.937 -7.976 1.00 85.06 188 ILE A O 1
ATOM 1460 N N . LEU A 1 189 ? 9.060 9.878 -9.726 1.00 85.81 189 LEU A N 1
ATOM 1461 C CA . LEU A 1 189 ? 10.080 10.206 -10.727 1.00 85.81 189 LEU A CA 1
ATOM 1462 C C . LEU A 1 189 ? 10.463 11.693 -10.750 1.00 85.81 189 LEU A C 1
ATOM 1464 O O . LEU A 1 189 ? 11.254 12.115 -11.592 1.00 85.81 189 LEU A O 1
ATOM 1468 N N . ASP A 1 190 ? 9.868 12.513 -9.885 1.00 82.62 190 ASP A N 1
ATOM 1469 C CA . ASP A 1 190 ? 10.157 13.940 -9.787 1.00 82.62 190 ASP A CA 1
ATOM 1470 C C . ASP A 1 190 ? 10.664 14.283 -8.386 1.00 82.62 190 ASP A C 1
ATOM 1472 O O . ASP A 1 190 ? 9.939 14.172 -7.395 1.00 82.62 190 ASP A O 1
ATOM 1476 N N . ALA A 1 191 ? 11.917 14.733 -8.311 1.00 74.19 191 ALA A N 1
ATOM 1477 C CA . ALA A 1 191 ? 12.592 15.027 -7.051 1.00 74.19 191 ALA A CA 1
ATOM 1478 C C . ALA A 1 191 ? 11.856 16.076 -6.197 1.00 74.19 191 ALA A C 1
ATOM 1480 O O . ALA A 1 191 ? 11.969 16.056 -4.974 1.00 74.19 191 ALA A O 1
ATOM 1481 N N . ASN A 1 192 ? 11.085 16.978 -6.818 1.00 76.06 192 ASN A N 1
ATOM 1482 C CA . ASN A 1 192 ? 10.378 18.042 -6.101 1.00 76.06 192 ASN A CA 1
ATOM 1483 C C . ASN A 1 192 ? 9.014 17.611 -5.553 1.00 76.06 192 ASN A C 1
ATOM 1485 O O . ASN A 1 192 ? 8.460 18.297 -4.693 1.00 76.06 192 ASN A O 1
ATOM 1489 N N . THR A 1 193 ? 8.450 16.514 -6.062 1.00 79.44 193 THR A N 1
ATOM 1490 C CA . THR A 1 193 ? 7.117 16.032 -5.670 1.00 79.44 193 THR A CA 1
ATOM 1491 C C . THR A 1 193 ? 7.136 14.618 -5.111 1.00 79.44 193 THR A C 1
ATOM 1493 O O . THR A 1 193 ? 6.074 14.020 -4.954 1.00 79.44 193 THR A O 1
ATOM 1496 N N . PHE A 1 194 ? 8.322 14.097 -4.798 1.00 80.44 194 PHE A N 1
ATOM 1497 C CA . PHE A 1 194 ? 8.485 12.774 -4.221 1.00 80.44 194 PHE A CA 1
ATOM 1498 C C . PHE A 1 194 ? 7.715 12.641 -2.895 1.00 80.44 194 PHE A C 1
ATOM 1500 O O . PHE A 1 194 ? 7.930 13.422 -1.963 1.00 80.44 194 PHE A O 1
ATOM 1507 N N . ASP A 1 195 ? 6.843 11.636 -2.793 1.00 85.25 195 ASP A N 1
ATOM 1508 C CA . ASP A 1 195 ? 6.029 11.367 -1.602 1.00 85.25 195 ASP A CA 1
ATOM 1509 C C . ASP A 1 195 ? 6.338 9.973 -1.043 1.00 85.25 195 ASP A C 1
ATOM 1511 O O . ASP A 1 195 ? 5.782 8.956 -1.460 1.00 85.25 195 ASP A O 1
ATOM 1515 N N . GLU A 1 196 ? 7.235 9.925 -0.054 1.00 87.12 196 GLU A N 1
ATOM 1516 C CA . GLU A 1 196 ? 7.651 8.674 0.586 1.00 87.12 196 GLU A CA 1
ATOM 1517 C C . GLU A 1 196 ? 6.468 7.888 1.174 1.00 87.12 196 GLU A C 1
ATOM 1519 O O . GLU A 1 196 ? 6.443 6.658 1.097 1.00 87.12 196 GLU A O 1
ATOM 1524 N N . TYR A 1 197 ? 5.478 8.568 1.758 1.00 87.56 197 TYR A N 1
ATOM 1525 C CA . TYR A 1 197 ? 4.348 7.888 2.386 1.00 87.56 197 TYR A CA 1
ATOM 1526 C C . TYR A 1 197 ? 3.433 7.257 1.343 1.00 87.56 197 TYR A C 1
ATOM 1528 O O . TYR A 1 197 ? 2.991 6.125 1.543 1.00 87.56 197 TYR A O 1
ATOM 1536 N N . ALA A 1 198 ? 3.203 7.939 0.219 1.00 90.69 198 ALA A N 1
ATOM 1537 C CA . ALA A 1 198 ? 2.477 7.376 -0.915 1.00 90.69 198 ALA A CA 1
ATOM 1538 C C . ALA A 1 198 ? 3.130 6.079 -1.416 1.00 90.69 198 ALA A C 1
ATOM 1540 O O . ALA A 1 198 ? 2.442 5.073 -1.591 1.00 90.69 198 ALA A O 1
ATOM 1541 N N . VAL A 1 199 ? 4.463 6.065 -1.549 1.00 91.50 199 VAL A N 1
ATOM 1542 C CA . VAL A 1 199 ? 5.221 4.870 -1.960 1.00 91.50 199 VAL A CA 1
ATOM 1543 C C . VAL A 1 199 ? 5.066 3.732 -0.950 1.00 91.50 199 VAL A C 1
ATOM 1545 O O . VAL A 1 199 ? 4.762 2.605 -1.340 1.00 91.50 199 VAL A O 1
ATOM 1548 N N . ILE A 1 200 ? 5.220 4.010 0.350 1.00 92.44 200 ILE A N 1
ATOM 1549 C CA . ILE A 1 200 ? 5.057 2.998 1.410 1.00 92.44 200 ILE A CA 1
ATOM 1550 C C . ILE A 1 200 ? 3.651 2.393 1.373 1.00 92.44 200 ILE A C 1
ATOM 1552 O O . ILE A 1 200 ? 3.507 1.171 1.436 1.00 92.44 200 ILE A O 1
ATOM 1556 N N . ILE A 1 201 ? 2.618 3.235 1.274 1.00 93.31 201 ILE A N 1
ATOM 1557 C CA . ILE A 1 201 ? 1.218 2.795 1.241 1.00 93.31 201 ILE A CA 1
ATOM 1558 C C . ILE A 1 201 ? 0.974 1.945 -0.003 1.00 93.31 201 ILE A C 1
ATOM 1560 O O . ILE A 1 201 ? 0.433 0.847 0.114 1.00 93.31 201 ILE A O 1
ATOM 1564 N N . TYR A 1 202 ? 1.416 2.409 -1.173 1.00 94.88 202 TYR A N 1
ATOM 1565 C CA . TYR A 1 202 ? 1.261 1.675 -2.424 1.00 94.88 202 TYR A CA 1
ATOM 1566 C C . TYR A 1 202 ? 1.923 0.296 -2.354 1.00 94.88 202 TYR A C 1
ATOM 1568 O O . TYR A 1 202 ? 1.289 -0.711 -2.659 1.00 94.88 202 TYR A O 1
ATOM 1576 N N . MET A 1 203 ? 3.169 0.221 -1.878 1.00 94.94 203 MET A N 1
ATOM 1577 C CA . MET A 1 203 ? 3.884 -1.049 -1.729 1.00 94.94 203 MET A CA 1
ATOM 1578 C C . MET A 1 203 ? 3.218 -1.990 -0.725 1.00 94.94 203 MET A C 1
ATOM 1580 O O . MET A 1 203 ? 3.155 -3.193 -0.966 1.00 94.94 203 MET A O 1
ATOM 1584 N N . ALA A 1 204 ? 2.707 -1.466 0.391 1.00 94.12 204 ALA A N 1
ATOM 1585 C CA . ALA A 1 204 ? 1.988 -2.272 1.372 1.00 94.12 204 ALA A CA 1
ATOM 1586 C C . ALA A 1 204 ? 0.691 -2.857 0.789 1.00 94.12 204 ALA A C 1
ATOM 1588 O O . ALA A 1 204 ? 0.388 -4.029 1.022 1.00 94.12 204 ALA A O 1
ATOM 1589 N N . VAL A 1 205 ? -0.050 -2.070 -0.001 1.00 94.56 205 VAL A N 1
ATOM 1590 C CA . VAL A 1 205 ? -1.249 -2.540 -0.711 1.00 94.56 205 VAL A CA 1
ATOM 1591 C C . VAL A 1 205 ? -0.880 -3.578 -1.765 1.00 94.56 205 VAL A C 1
ATOM 1593 O O . VAL A 1 205 ? -1.495 -4.641 -1.791 1.00 94.56 205 VAL A O 1
ATOM 1596 N N . LEU A 1 206 ? 0.145 -3.312 -2.581 1.00 95.81 206 LEU A N 1
ATOM 1597 C CA . LEU A 1 206 ? 0.632 -4.245 -3.595 1.00 95.81 206 LEU A CA 1
ATOM 1598 C C . LEU A 1 206 ? 1.000 -5.587 -2.966 1.00 95.81 206 LEU A C 1
ATOM 1600 O O . LEU A 1 206 ? 0.466 -6.609 -3.381 1.00 95.81 206 LEU A O 1
ATOM 1604 N N . ARG A 1 207 ? 1.819 -5.580 -1.906 1.00 95.31 207 ARG A N 1
ATOM 1605 C CA . ARG A 1 207 ? 2.182 -6.790 -1.159 1.00 95.31 207 ARG A CA 1
ATOM 1606 C C . ARG A 1 207 ? 0.954 -7.570 -0.710 1.00 95.31 207 ARG A C 1
ATOM 1608 O O . ARG A 1 207 ? 0.904 -8.776 -0.910 1.00 95.31 207 ARG A O 1
ATOM 1615 N N . ARG A 1 208 ? -0.032 -6.890 -0.118 1.00 92.50 208 ARG A N 1
ATOM 1616 C CA . ARG A 1 208 ? -1.271 -7.523 0.358 1.00 92.50 208 ARG A CA 1
ATOM 1617 C C . ARG A 1 208 ? -2.078 -8.159 -0.775 1.00 92.50 208 ARG A C 1
ATOM 1619 O O . ARG A 1 208 ? -2.741 -9.156 -0.542 1.00 92.50 208 ARG A O 1
ATOM 1626 N N . LYS A 1 209 ? -2.064 -7.574 -1.973 1.00 92.19 209 LYS A N 1
ATOM 1627 C CA . LYS A 1 209 ? -2.827 -8.067 -3.130 1.00 92.19 209 LYS A CA 1
ATOM 1628 C C . LYS A 1 209 ? -2.200 -9.292 -3.792 1.00 92.19 209 LYS A C 1
ATOM 1630 O O . LYS A 1 209 ? -2.904 -10.012 -4.490 1.00 92.19 209 LYS A O 1
ATOM 1635 N N . VAL A 1 210 ? -0.901 -9.506 -3.591 1.00 93.19 210 VAL A N 1
ATOM 1636 C CA . VAL A 1 210 ? -0.129 -10.557 -4.274 1.00 93.19 210 VAL A CA 1
ATOM 1637 C C . VAL A 1 210 ? 0.416 -11.643 -3.336 1.00 93.19 210 VAL A C 1
ATOM 1639 O O . VAL A 1 210 ? 1.013 -12.599 -3.824 1.00 93.19 210 VAL A O 1
ATOM 1642 N N . SER A 1 211 ? 0.232 -11.494 -2.016 1.00 84.00 211 SER A N 1
ATOM 1643 C CA . SER A 1 211 ? 0.581 -12.492 -0.983 1.00 84.00 211 SER A CA 1
ATOM 1644 C C . SER A 1 211 ? -0.657 -13.249 -0.524 1.00 84.00 211 SER A C 1
ATOM 1646 O O . SER A 1 211 ? -0.541 -14.475 -0.317 1.00 84.00 211 SER A O 1
#

Foldseek 3Di:
DDDPPQPDDLVQLLVQLLLQLLCVQVVHPDHDPGPVPPPQLLPSLQSSCCSQPVDHQDPVVCPDPPDDDNSVVNNVSSVVVCVVVVNDPDPDPVCVVVVVVVVLVLLLVLQVVLCVQDPPPPGDSNDDSLVRPLQVLSVLVNLCSQQPQPPDDNVPDPGDDQVNSVSSQVSCCVRQVRDCSLDHSCCRPPPVNPDPVSVSSSSSSSVVSPD

Organism: Pocillopora damicornis (NCBI:txid46731)

Radius of gyration: 19.0 Å; chains: 1; bounding box: 44×39×55 Å

Sequence (211 aa):
MALHRKLSGSPVEVYKAWVNCCLADVGDNRRVTDLADDLKDGVILSQLIKSTTGYELSQGQQIQARELPQSHQTVQLVIDYMKVKGIVICCQVEDRAAYQRTVNLGKRFLLEWCCTEIPNSAIDPRGPFLDFLQDGFLLTKLITKYCPVDGINISDLQVINKDAFVTVLETAEDCLGIPCKILSSSGILDANTFDEYAVIIYMAVLRRKVS

pLDDT: mean 83.94, std 13.51, range [29.33, 96.31]

InterPro domains:
  IPR001715 Calponin homology domain [PF00307] (13-68)
  IPR001715 Calponin homology domain [PS50021] (104-211)
  IPR036872 CH domain superfamily [G3DSA:1.10.418.10] (10-110)
  IPR036872 CH domain superfamily [G3DSA:1.10.418.10] (111-210)
  IPR036872 CH domain superfamily [SSF47576] (13-207)

Secondary structure (DSSP, 8-state):
--------SHHHHHHHHHHHHHHHHTT-----S-HHHHTTTSHHHHHHHHHHHS----GGG-SS-TTS-HHHHHHHHHHHHHHHTT-----SGGGHHHHHHHHHHHHHHHHHHHHHHSTT----TTS-GGGGTTTSHHHHHHHHHHS--TT--TTT-S---HHHHHHHHHHHHHHH---TTS--SHHHH-TTT--HHHHHHHHHHHHHHH-